Protein AF-A0A955D9C0-F1 (afdb_monomer)

Foldseek 3Di:
DDDDDDDDDDDDDDDDDDDDDDDDDDDDDDPPDDDDPDDPDPDDPDDPDQPPCPWLLSVLVVQLVVQVPPAKDKDKDWDWDADVVVRKIKIWIWMKIKGWADDPPPAGTQIWMKTWTFWMDIHNDTDPTWTWIWTDRSFKTWIATVVVRDIDIDGQAPPPDRDDLCDPPRHPDVDNGNDHPVNQVVFWDKGKDQPPPPDDPVCSVVDPRDDPDTDIDTHTDPPD

Nearest PDB structures (foldseek):
  3t20-assembly1_A  TM=3.415E-01  e=5.654E+00  Pseudomonas aeruginosa

pLDDT: mean 76.53, std 19.49, range [29.31, 97.06]

Secondary structure (DSSP, 8-state):
--------------------------PPPPP-PPPPPP----PPPPPS------SHHHHHHHHHHHHTT--EEEEEEEEEEEETTTTEEEEEEEEEEEEEEPPSTTSPPEEEEEEEEEEEEETTEEPSP--EEEEE-SSEEEEEETTTTEEEEEESS-TT----TTSTTTSS-----S--HHHHHHHEEEEEE-TTTTS-HHHHTTS--STT--EEEEEEPTT-

Radius of gyration: 27.45 Å; Cα contacts (8 Å, |Δi|>4): 294; chains: 1; bounding box: 51×77×83 Å

Sequence (224 aa):
MPGLATPCLALLALAGATAAGLSSANQPEPPAGDAPPGLTIQVLPEPSDMTAIETADDLLIALETADADLESLTTDVRWAQFFALAGDMQVRTGTIAYRATPSAEGQPPRRAFAITFTEKWVGDRIAPPERIDYIFDGEWFLERIWSDRQAFKRQVVPPGRIADPLRIGEGPFPIPVGQRRDEILSRFEAELVDPIENIDDRLVSFVEAGDGTWCLSLTPHPHL

Structure (mmCIF, N/CA/C/O backbone):
data_AF-A0A955D9C0-F1
#
_entry.id   AF-A0A955D9C0-F1
#
loop_
_atom_site.group_PDB
_atom_site.id
_atom_site.type_symbol
_atom_site.label_atom_id
_atom_site.label_alt_id
_atom_site.label_comp_id
_atom_site.label_asym_id
_atom_site.label_entity_id
_atom_site.label_seq_id
_atom_site.pdbx_PDB_ins_code
_atom_site.Cartn_x
_atom_site.Cartn_y
_atom_site.Cartn_z
_atom_site.occupancy
_atom_site.B_iso_or_equiv
_atom_site.auth_seq_id
_atom_site.auth_comp_id
_atom_site.auth_asym_id
_atom_site.auth_atom_id
_atom_site.pdbx_PDB_model_num
ATOM 1 N N . MET A 1 1 ? 25.001 -1.993 -60.221 1.00 37.25 1 MET A N 1
ATOM 2 C CA . MET A 1 1 ? 25.123 -0.693 -60.915 1.00 37.25 1 MET A CA 1
ATOM 3 C C . MET A 1 1 ? 24.074 0.238 -60.310 1.00 37.25 1 MET A C 1
ATOM 5 O O . MET A 1 1 ? 22.913 -0.152 -60.309 1.00 37.25 1 MET A O 1
ATOM 9 N N . PRO A 1 2 ? 24.496 1.344 -59.673 1.00 47.59 2 PRO A N 1
ATOM 10 C CA . PRO A 1 2 ? 23.693 2.192 -58.785 1.00 47.59 2 PRO A CA 1
ATOM 11 C C . PRO A 1 2 ? 23.066 3.396 -59.513 1.00 47.59 2 PRO A C 1
ATOM 13 O O . PRO A 1 2 ? 23.448 3.707 -60.638 1.00 47.59 2 PRO A O 1
ATOM 16 N N . GLY A 1 3 ? 22.162 4.108 -58.836 1.00 39.31 3 GLY A N 1
ATOM 17 C CA . GLY A 1 3 ? 21.635 5.405 -59.269 1.00 39.31 3 GLY A CA 1
ATOM 18 C C . GLY A 1 3 ? 21.001 6.173 -58.107 1.00 39.31 3 GLY A C 1
ATOM 19 O O . GLY A 1 3 ? 19.804 6.061 -57.873 1.00 39.31 3 GLY A O 1
ATOM 20 N N . LEU A 1 4 ? 21.836 6.906 -57.364 1.00 47.91 4 LEU A N 1
ATOM 21 C CA . LEU A 1 4 ? 21.478 7.903 -56.345 1.00 47.91 4 LEU A CA 1
ATOM 22 C C . LEU A 1 4 ? 20.875 9.160 -56.993 1.00 47.91 4 LEU A C 1
ATOM 24 O O . LEU A 1 4 ? 21.338 9.573 -58.054 1.00 47.91 4 LEU A O 1
ATOM 28 N N . ALA A 1 5 ? 19.957 9.836 -56.295 1.00 43.41 5 ALA A N 1
ATOM 29 C CA . ALA A 1 5 ? 19.684 11.255 -56.522 1.00 43.41 5 ALA A CA 1
ATOM 30 C C . ALA A 1 5 ? 19.290 11.968 -55.215 1.00 43.41 5 ALA A C 1
ATOM 32 O O . ALA A 1 5 ? 18.183 11.828 -54.702 1.00 43.41 5 ALA A O 1
ATOM 33 N N . THR A 1 6 ? 20.251 12.733 -54.705 1.00 44.59 6 THR A N 1
ATOM 34 C CA . THR A 1 6 ? 20.149 13.796 -53.695 1.00 44.59 6 THR A CA 1
ATOM 35 C C . THR A 1 6 ? 19.671 15.097 -54.362 1.00 44.59 6 THR A C 1
ATOM 37 O O . THR A 1 6 ? 19.963 15.309 -55.540 1.00 44.59 6 THR A O 1
ATOM 40 N N . PRO A 1 7 ? 19.040 16.026 -53.624 1.00 46.09 7 PRO A N 1
ATOM 41 C CA . PRO A 1 7 ? 19.520 17.417 -53.661 1.00 46.09 7 PRO A CA 1
ATOM 42 C C . PRO A 1 7 ? 19.564 18.005 -52.235 1.00 46.09 7 PRO A C 1
ATOM 44 O O . PRO A 1 7 ? 18.646 17.826 -51.447 1.00 46.09 7 PRO A O 1
ATOM 47 N N . CYS A 1 8 ? 20.703 18.485 -51.741 1.00 30.42 8 CYS A N 1
ATOM 48 C CA . CYS A 1 8 ? 21.454 19.700 -52.076 1.00 30.42 8 CYS A CA 1
ATOM 49 C C . CYS A 1 8 ? 20.842 20.983 -51.475 1.00 30.42 8 CYS A C 1
ATOM 51 O O . CYS A 1 8 ? 19.864 21.544 -51.957 1.00 30.42 8 CYS A O 1
ATOM 53 N N . LEU A 1 9 ? 21.504 21.361 -50.383 1.00 30.59 9 LEU A N 1
ATOM 54 C CA . LEU A 1 9 ? 21.557 22.585 -49.591 1.00 30.59 9 LEU A CA 1
ATOM 55 C C . LEU A 1 9 ? 21.481 23.901 -50.395 1.00 30.59 9 LEU A C 1
ATOM 57 O O . LEU A 1 9 ? 22.094 24.017 -51.453 1.00 30.59 9 LEU A O 1
ATOM 61 N N . ALA A 1 10 ? 20.905 24.945 -49.794 1.00 31.12 10 ALA A N 1
ATOM 62 C CA . ALA A 1 10 ? 21.331 26.321 -50.050 1.00 31.12 10 ALA A CA 1
ATOM 63 C C . ALA A 1 10 ? 21.313 27.136 -48.748 1.00 31.12 10 ALA A C 1
ATOM 65 O O . ALA A 1 10 ? 20.269 27.381 -48.147 1.00 31.12 10 ALA A O 1
ATOM 66 N N . LEU A 1 11 ? 22.518 27.511 -48.324 1.00 33.84 11 LEU A N 1
ATOM 67 C CA . LEU A 1 11 ? 22.849 28.459 -47.268 1.00 33.84 11 LEU A CA 1
ATOM 68 C C . LEU A 1 11 ? 22.873 29.867 -47.889 1.00 33.84 11 LEU A C 1
ATOM 70 O O . LEU A 1 11 ? 23.416 30.017 -48.984 1.00 33.84 11 LEU A O 1
ATOM 74 N N . LEU A 1 12 ? 22.411 30.905 -47.189 1.00 33.25 12 LEU A N 1
ATOM 75 C CA . LEU A 1 12 ? 22.895 32.265 -47.451 1.00 33.25 12 LEU A CA 1
ATOM 76 C C . LEU A 1 12 ? 22.919 33.095 -46.163 1.00 33.25 12 LEU A C 1
ATOM 78 O O . LEU A 1 12 ? 21.907 33.276 -45.492 1.00 33.25 12 LEU A O 1
ATOM 82 N N . ALA A 1 13 ? 24.120 33.563 -45.838 1.00 33.75 13 ALA A N 1
ATOM 83 C CA . ALA A 1 13 ? 24.447 34.509 -44.781 1.00 33.75 13 ALA A CA 1
ATOM 84 C C . ALA A 1 13 ? 24.640 35.916 -45.376 1.00 33.75 13 ALA A C 1
ATOM 86 O O . ALA A 1 13 ? 24.970 36.015 -46.553 1.00 33.75 13 ALA A O 1
ATOM 87 N N . LEU A 1 14 ? 24.482 36.965 -44.558 1.00 32.28 14 LEU A N 1
ATOM 88 C CA . LEU A 1 14 ? 25.266 38.224 -44.485 1.00 32.28 14 LEU A CA 1
ATOM 89 C C . LEU A 1 14 ? 24.534 39.148 -43.475 1.00 32.28 14 LEU A C 1
ATOM 91 O O . LEU A 1 14 ? 23.352 39.412 -43.646 1.00 32.28 14 LEU A O 1
ATOM 95 N N . ALA A 1 15 ? 25.069 39.443 -42.284 1.00 34.84 15 ALA A N 1
ATOM 96 C CA . ALA A 1 15 ? 26.147 40.385 -41.927 1.00 34.84 15 ALA A CA 1
ATOM 97 C C . ALA A 1 15 ? 25.722 41.874 -41.917 1.00 34.84 15 ALA A C 1
ATOM 99 O O . ALA A 1 15 ? 25.317 42.411 -42.941 1.00 34.84 15 ALA A O 1
ATOM 100 N N . GLY A 1 16 ? 25.914 42.552 -40.773 1.00 29.31 16 GLY A N 1
ATOM 101 C CA . GLY A 1 16 ? 25.910 44.021 -40.679 1.00 29.31 16 GLY A CA 1
ATOM 102 C C . GLY A 1 16 ? 25.595 44.583 -39.286 1.00 29.31 16 GLY A C 1
ATOM 103 O O . GLY A 1 16 ? 24.442 44.625 -38.882 1.00 29.31 16 GLY A O 1
ATOM 104 N N . ALA A 1 17 ? 26.629 45.026 -38.565 1.00 37.31 17 ALA A N 1
ATOM 105 C CA . ALA A 1 17 ? 26.586 45.656 -37.242 1.00 37.31 17 ALA A CA 1
ATOM 106 C C . ALA A 1 17 ? 26.271 47.167 -37.287 1.00 37.31 17 ALA A C 1
ATOM 108 O O . ALA A 1 17 ? 26.647 47.828 -38.251 1.00 37.31 17 ALA A O 1
ATOM 109 N N . THR A 1 18 ? 25.690 47.734 -36.216 1.00 36.78 18 THR A N 1
ATOM 110 C CA . THR A 1 18 ? 26.197 48.911 -35.454 1.00 36.78 18 THR A CA 1
ATOM 111 C C . THR A 1 18 ? 25.220 49.354 -34.351 1.00 36.78 18 THR A C 1
ATOM 113 O O . THR A 1 18 ? 24.011 49.178 -34.446 1.00 36.78 18 THR A O 1
ATOM 116 N N . ALA A 1 19 ? 25.799 49.874 -33.267 1.00 41.25 19 ALA A N 1
ATOM 117 C CA . ALA A 1 19 ? 25.191 50.187 -31.977 1.00 41.25 19 ALA A CA 1
ATOM 118 C C . ALA A 1 19 ? 24.603 51.608 -31.882 1.00 41.25 19 ALA A C 1
ATOM 120 O O . ALA A 1 19 ? 25.153 52.529 -32.474 1.00 41.25 19 ALA A O 1
ATOM 121 N N . ALA A 1 20 ? 23.590 51.792 -31.030 1.00 34.59 20 ALA A N 1
ATOM 122 C CA . ALA A 1 20 ? 23.468 52.895 -30.063 1.00 34.59 20 ALA A CA 1
ATOM 123 C C . ALA A 1 20 ? 22.219 52.653 -29.201 1.00 34.59 20 ALA A C 1
ATOM 125 O O . ALA A 1 20 ? 21.158 52.312 -29.718 1.00 34.59 20 ALA A O 1
ATOM 126 N N . GLY A 1 21 ? 22.381 52.749 -27.882 1.00 38.75 21 GLY A N 1
ATOM 127 C CA . GLY A 1 21 ? 21.380 52.331 -26.907 1.00 38.75 21 GLY A CA 1
ATOM 128 C C . GLY A 1 21 ? 20.219 53.296 -26.713 1.00 38.75 21 GLY A C 1
ATOM 129 O O . GLY A 1 21 ? 20.179 54.365 -27.305 1.00 38.75 21 GLY A O 1
ATOM 130 N N . LEU A 1 22 ? 19.318 52.902 -25.812 1.00 38.41 22 LEU A N 1
ATOM 131 C CA . LEU A 1 22 ? 18.569 53.786 -24.927 1.00 38.41 22 LEU A CA 1
ATOM 132 C C . LEU A 1 22 ? 17.894 52.958 -23.821 1.00 38.41 22 LEU A C 1
ATOM 134 O O . LEU A 1 22 ? 17.204 51.980 -24.079 1.00 38.41 22 LEU A O 1
ATOM 138 N N . SER A 1 23 ? 18.080 53.459 -22.602 1.00 41.25 23 SER A N 1
ATOM 139 C CA . SER A 1 23 ? 17.150 53.427 -21.475 1.00 41.25 23 SER A CA 1
ATOM 140 C C . SER A 1 23 ? 16.828 52.091 -20.796 1.00 41.25 23 SER A C 1
ATOM 142 O O . SER A 1 23 ? 15.886 51.381 -21.136 1.00 41.25 23 SER A O 1
ATOM 144 N N . SER A 1 24 ? 17.557 51.854 -19.703 1.00 52.59 24 SER A N 1
ATOM 145 C CA . SER A 1 24 ? 17.068 51.092 -18.556 1.00 52.59 24 SER A CA 1
ATOM 146 C C . SER A 1 24 ? 15.921 51.875 -17.907 1.00 52.59 24 SER A C 1
ATOM 148 O O . SER A 1 24 ? 16.144 52.886 -17.240 1.00 52.59 24 SER A O 1
ATOM 150 N N . ALA A 1 25 ? 14.687 51.440 -18.154 1.00 45.84 25 ALA A N 1
ATOM 151 C CA . ALA A 1 25 ? 13.497 51.923 -17.468 1.00 45.84 25 ALA A CA 1
ATOM 152 C C . ALA A 1 25 ? 13.036 50.855 -16.468 1.00 45.84 25 ALA A C 1
ATOM 154 O O . ALA A 1 25 ? 12.338 49.911 -16.819 1.00 45.84 25 ALA A O 1
ATOM 155 N N . ASN A 1 26 ? 13.502 51.013 -15.230 1.00 53.66 26 ASN A N 1
ATOM 156 C CA . ASN A 1 26 ? 12.753 50.847 -13.983 1.00 53.66 26 ASN A CA 1
ATOM 157 C C . ASN A 1 26 ? 11.492 49.948 -14.062 1.00 53.66 26 ASN A C 1
ATOM 159 O O . ASN A 1 26 ? 10.380 50.453 -14.223 1.00 53.66 26 ASN A O 1
ATOM 163 N N . GLN A 1 27 ? 11.647 48.627 -13.910 1.00 49.81 27 GLN A N 1
ATOM 164 C CA . GLN A 1 27 ? 10.527 47.772 -13.503 1.00 49.81 27 GLN A CA 1
ATOM 165 C C . GLN A 1 27 ? 10.420 47.794 -11.971 1.00 49.81 27 GLN A C 1
ATOM 167 O O . GLN A 1 27 ? 11.419 47.520 -11.306 1.00 49.81 27 GLN A O 1
ATOM 172 N N . PRO A 1 28 ? 9.242 48.100 -11.397 1.00 51.62 28 PRO A N 1
ATOM 173 C CA . PRO A 1 28 ? 8.995 47.895 -9.979 1.00 51.62 28 PRO A CA 1
ATOM 174 C C . PRO A 1 28 ? 9.095 46.405 -9.650 1.00 51.62 28 PRO A C 1
ATOM 176 O O . PRO A 1 28 ? 8.457 45.571 -10.294 1.00 51.62 28 PRO A O 1
ATOM 179 N N . GLU A 1 29 ? 9.907 46.099 -8.647 1.00 55.34 29 GLU A N 1
ATOM 180 C CA . GLU A 1 29 ? 10.021 44.791 -8.017 1.00 55.34 29 GLU A CA 1
ATOM 181 C C . GLU A 1 29 ? 8.632 44.328 -7.529 1.00 55.34 29 GLU A C 1
ATOM 183 O O . GLU A 1 29 ? 7.921 45.110 -6.885 1.00 55.34 29 GLU A O 1
ATOM 188 N N . PRO A 1 30 ? 8.186 43.099 -7.855 1.00 62.94 30 PRO A N 1
ATOM 189 C CA . PRO A 1 30 ? 6.961 42.562 -7.283 1.00 62.94 30 PRO A CA 1
ATOM 190 C C . PRO A 1 30 ? 7.139 42.438 -5.761 1.00 62.94 30 PRO A C 1
ATOM 192 O O . PRO A 1 30 ? 8.199 41.998 -5.313 1.00 62.94 30 PRO A O 1
ATOM 195 N N . PRO A 1 31 ? 6.137 42.824 -4.949 1.00 51.41 31 PRO A N 1
ATOM 196 C CA . PRO A 1 31 ? 6.250 42.733 -3.502 1.00 51.41 31 PRO A CA 1
ATOM 197 C C . PRO A 1 31 ? 6.508 41.279 -3.104 1.00 51.41 31 PRO A C 1
ATOM 199 O O . PRO A 1 31 ? 5.803 40.375 -3.558 1.00 51.41 31 PRO A O 1
ATOM 202 N N . ALA A 1 32 ? 7.522 41.079 -2.262 1.00 51.97 32 ALA A N 1
ATOM 203 C CA . ALA A 1 32 ? 7.796 39.818 -1.594 1.00 51.97 32 ALA A CA 1
ATOM 204 C C . ALA A 1 32 ? 6.542 39.399 -0.813 1.00 51.97 32 ALA A C 1
ATOM 206 O O . ALA A 1 32 ? 6.263 39.911 0.269 1.00 51.97 32 ALA A O 1
ATOM 207 N N . GLY A 1 33 ? 5.739 38.527 -1.418 1.00 44.38 33 GLY A N 1
ATOM 208 C CA . GLY A 1 33 ? 4.653 37.849 -0.736 1.00 44.38 33 GLY A CA 1
ATOM 209 C C . GLY A 1 33 ? 5.262 36.859 0.240 1.00 44.38 33 GLY A C 1
ATOM 210 O O . GLY A 1 33 ? 6.078 36.029 -0.164 1.00 44.38 33 GLY A O 1
ATOM 211 N N . ASP A 1 34 ? 4.876 36.975 1.509 1.00 49.41 34 ASP A N 1
ATOM 212 C CA . ASP A 1 34 ? 5.207 36.011 2.549 1.00 49.41 34 ASP A CA 1
ATOM 213 C C . ASP A 1 34 ? 4.941 34.593 2.037 1.00 49.41 34 ASP A C 1
ATOM 215 O O . ASP A 1 34 ? 3.821 34.237 1.656 1.00 49.41 34 ASP A O 1
ATOM 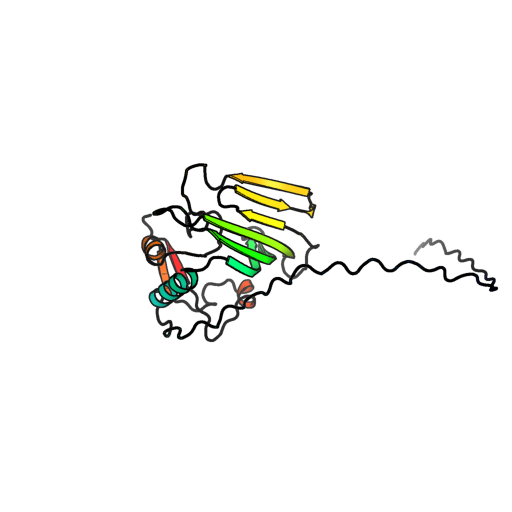219 N N . ALA A 1 35 ? 6.003 33.791 1.993 1.00 49.34 35 ALA A N 1
ATOM 220 C CA . ALA A 1 35 ? 5.893 32.373 1.720 1.00 49.34 35 ALA A CA 1
ATOM 221 C C . ALA A 1 35 ? 4.951 31.747 2.767 1.00 49.34 35 ALA A C 1
ATOM 223 O O . ALA A 1 35 ? 5.067 32.070 3.954 1.00 49.34 35 ALA A O 1
ATOM 224 N N . PRO A 1 36 ? 4.025 30.853 2.371 1.00 59.25 36 PRO A N 1
ATOM 225 C CA . PRO A 1 36 ? 3.249 30.100 3.342 1.00 59.25 36 PRO A CA 1
ATOM 226 C C . PRO A 1 36 ? 4.218 29.357 4.276 1.00 59.25 36 PRO A C 1
ATOM 228 O O . PRO A 1 36 ? 5.242 28.856 3.799 1.00 59.25 36 PRO A O 1
ATOM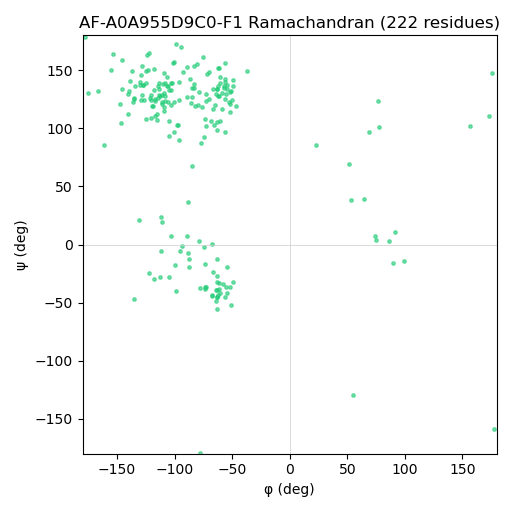 231 N N . PRO A 1 37 ? 3.938 29.302 5.592 1.00 50.56 37 PRO A N 1
ATOM 232 C CA . PRO A 1 37 ? 4.797 28.610 6.539 1.00 50.56 37 PRO A CA 1
ATOM 233 C C . PRO A 1 37 ? 5.022 27.183 6.044 1.00 50.56 37 PRO A C 1
ATOM 235 O O . PRO A 1 37 ? 4.069 26.449 5.771 1.00 50.56 37 PRO A O 1
ATOM 238 N N . GLY A 1 38 ? 6.299 26.840 5.862 1.00 38.66 38 GLY A N 1
ATOM 239 C CA . GLY A 1 38 ? 6.719 25.525 5.412 1.00 38.66 38 GLY A CA 1
ATOM 240 C C . GLY A 1 38 ? 6.077 24.454 6.282 1.00 38.66 38 GLY A C 1
ATOM 241 O O . GLY A 1 38 ? 6.090 24.545 7.509 1.00 38.66 38 GLY A O 1
ATOM 242 N N . LEU A 1 39 ? 5.489 23.453 5.633 1.00 39.91 39 LEU A N 1
ATOM 243 C CA . LEU A 1 39 ? 5.068 22.230 6.295 1.00 39.91 39 LEU A CA 1
ATOM 244 C C . LEU A 1 39 ? 6.330 21.562 6.840 1.00 39.91 39 LEU A C 1
ATOM 246 O O . LEU A 1 39 ? 7.082 20.930 6.101 1.00 39.91 39 LEU A O 1
ATOM 250 N N . THR A 1 40 ? 6.592 21.754 8.129 1.00 36.41 40 THR A N 1
ATOM 251 C CA . THR A 1 40 ? 7.591 20.979 8.855 1.00 36.41 40 THR A CA 1
ATOM 252 C C . THR A 1 40 ? 7.129 19.529 8.843 1.00 36.41 40 THR A C 1
ATOM 254 O O . THR A 1 40 ? 6.189 19.169 9.550 1.00 36.41 40 THR A O 1
ATOM 257 N N . ILE A 1 41 ? 7.771 18.699 8.022 1.00 43.59 41 ILE A N 1
ATOM 258 C CA . ILE A 1 41 ? 7.634 17.248 8.110 1.00 43.59 41 ILE A CA 1
ATOM 259 C C . ILE A 1 41 ? 8.315 16.841 9.417 1.00 43.59 41 ILE A C 1
ATOM 261 O O . ILE A 1 41 ? 9.538 16.914 9.534 1.00 43.59 41 ILE A O 1
ATOM 265 N N . GLN A 1 42 ? 7.522 16.482 10.427 1.00 40.88 42 GLN A N 1
ATOM 266 C CA . GLN A 1 42 ? 8.055 15.814 11.607 1.00 40.88 42 GLN A CA 1
ATOM 267 C C . GLN A 1 42 ? 8.396 14.382 11.201 1.00 40.88 42 GLN A C 1
ATOM 269 O O . GLN A 1 42 ? 7.509 13.577 10.933 1.00 40.88 42 GLN A O 1
ATOM 274 N N . VAL A 1 43 ? 9.691 14.093 11.105 1.00 48.91 43 VAL A N 1
ATOM 275 C CA . VAL A 1 43 ? 10.195 12.720 11.065 1.00 48.91 43 VAL A CA 1
ATOM 276 C C . VAL A 1 43 ? 9.858 12.097 12.419 1.00 48.91 43 VAL A C 1
ATOM 278 O O . VAL A 1 43 ? 10.253 12.637 13.454 1.00 48.91 43 VAL A O 1
ATOM 281 N N . LEU A 1 44 ? 9.070 11.020 12.408 1.00 56.53 44 LEU A N 1
ATOM 282 C CA . LEU A 1 44 ? 8.734 10.253 13.605 1.00 56.53 44 LEU A CA 1
ATOM 283 C C . LEU A 1 44 ? 10.045 9.777 14.268 1.00 56.53 44 LEU A C 1
ATOM 285 O O . LEU A 1 44 ? 10.936 9.324 13.546 1.00 56.53 44 LEU A O 1
ATOM 289 N N . PRO A 1 45 ? 10.209 9.902 15.599 1.00 46.50 45 PRO A N 1
ATOM 290 C CA . PRO A 1 45 ? 11.368 9.342 16.287 1.00 46.50 45 PRO A CA 1
ATOM 291 C C . PRO A 1 45 ? 11.477 7.836 16.015 1.00 46.50 45 PRO A C 1
ATOM 293 O O . PRO A 1 45 ? 10.461 7.144 15.940 1.00 46.50 45 PRO A O 1
ATOM 296 N N . GLU A 1 46 ? 12.712 7.352 15.857 1.00 47.97 46 GLU A N 1
ATOM 297 C CA . GLU A 1 46 ? 13.012 5.931 15.658 1.00 47.97 46 GLU A CA 1
ATOM 298 C C . GLU A 1 46 ? 12.320 5.089 16.749 1.00 47.97 46 GLU A C 1
ATOM 300 O O . GLU A 1 46 ? 12.399 5.452 17.933 1.00 47.97 46 GLU A O 1
ATOM 305 N N . PRO A 1 47 ? 11.614 4.000 16.381 1.00 52.22 47 PRO A N 1
ATOM 306 C CA . PRO A 1 47 ? 10.893 3.181 17.343 1.00 52.22 47 PRO A CA 1
ATOM 307 C C . PRO A 1 47 ? 11.874 2.635 18.381 1.00 52.22 47 PRO A C 1
ATOM 309 O O . PRO A 1 47 ? 12.816 1.907 18.074 1.00 52.22 47 PRO A O 1
ATOM 312 N N . SER A 1 48 ? 11.657 3.051 19.625 1.00 44.25 48 SER A N 1
ATOM 313 C CA . SER A 1 48 ? 12.410 2.600 20.788 1.00 44.25 48 SER A CA 1
ATOM 314 C C . SER A 1 48 ? 12.003 1.164 21.128 1.00 44.25 48 SER A C 1
ATOM 316 O O . SER A 1 48 ? 10.815 0.876 21.234 1.00 44.25 48 SER A O 1
ATOM 318 N N . ASP A 1 49 ? 13.002 0.295 21.291 1.00 46.97 49 ASP A N 1
ATOM 319 C CA . ASP A 1 49 ? 12.913 -1.103 21.730 1.00 46.97 49 ASP A CA 1
ATOM 320 C C . ASP A 1 49 ? 11.914 -1.981 20.961 1.00 46.97 49 ASP A C 1
ATOM 322 O O . ASP A 1 49 ? 10.933 -2.494 21.502 1.00 46.97 49 ASP A O 1
ATOM 326 N N . MET A 1 50 ? 12.237 -2.256 19.694 1.00 51.44 50 MET A N 1
ATOM 327 C CA . MET A 1 50 ? 11.751 -3.473 19.054 1.00 51.44 50 MET A CA 1
ATOM 328 C C . MET A 1 50 ? 12.282 -4.676 19.836 1.00 51.44 50 MET A C 1
ATOM 330 O O . MET A 1 50 ? 13.467 -5.006 19.788 1.00 51.44 50 MET A O 1
ATOM 334 N N . THR A 1 51 ? 11.392 -5.325 20.583 1.00 56.88 51 THR A N 1
ATOM 335 C CA . THR A 1 51 ? 11.619 -6.679 21.093 1.00 56.88 51 THR A CA 1
ATOM 336 C C . THR A 1 51 ? 12.073 -7.537 19.909 1.00 56.88 51 THR A C 1
ATOM 338 O O . THR A 1 51 ? 11.542 -7.362 18.812 1.00 56.88 51 THR A O 1
ATOM 341 N N . ALA A 1 52 ? 13.092 -8.386 20.080 1.00 78.44 52 ALA A N 1
ATOM 342 C CA . ALA A 1 52 ? 13.603 -9.206 18.982 1.00 78.44 52 ALA A CA 1
ATOM 343 C C . ALA A 1 52 ? 12.433 -9.959 18.326 1.00 78.44 52 ALA A C 1
ATOM 345 O O . ALA A 1 52 ? 11.769 -10.755 18.983 1.00 78.44 52 ALA A O 1
ATOM 346 N N . ILE A 1 53 ? 12.130 -9.642 17.065 1.00 88.38 53 ILE A N 1
ATOM 347 C CA . ILE A 1 53 ? 11.068 -10.313 16.315 1.00 88.38 53 ILE A CA 1
ATOM 348 C C . ILE A 1 53 ? 11.592 -11.705 15.971 1.00 88.38 53 ILE A C 1
ATOM 350 O O . ILE A 1 53 ? 12.426 -11.851 15.075 1.00 88.38 53 ILE A O 1
ATOM 354 N N . GLU A 1 54 ? 11.133 -12.708 16.713 1.00 90.06 54 GLU A N 1
ATOM 355 C CA . GLU A 1 54 ? 11.547 -14.105 16.548 1.00 90.06 54 GLU A CA 1
ATOM 356 C C . GLU A 1 54 ? 10.465 -14.942 15.858 1.00 90.06 54 GLU A C 1
ATOM 358 O O . GLU A 1 54 ? 10.774 -15.918 15.173 1.00 90.06 54 GLU A O 1
ATOM 363 N N . THR A 1 55 ? 9.196 -14.561 16.010 1.00 93.38 55 THR A N 1
ATOM 364 C CA . THR A 1 55 ? 8.054 -15.295 15.463 1.00 93.38 55 THR A CA 1
ATOM 365 C C . THR A 1 55 ? 7.169 -14.426 14.569 1.00 93.38 55 THR A C 1
ATOM 367 O O . THR A 1 55 ? 7.199 -13.195 14.614 1.00 93.38 55 THR A O 1
ATOM 370 N N . ALA A 1 56 ? 6.325 -15.081 13.763 1.00 93.75 56 ALA A N 1
ATOM 371 C CA . ALA A 1 56 ? 5.276 -14.411 12.990 1.00 93.75 56 ALA A CA 1
ATOM 372 C C . ALA A 1 56 ? 4.318 -13.616 13.891 1.00 93.75 56 ALA A C 1
ATOM 374 O O . ALA A 1 56 ? 3.835 -12.552 13.505 1.00 93.75 56 ALA A O 1
ATOM 375 N N . ASP A 1 57 ? 4.065 -14.124 15.100 1.00 94.31 57 ASP A N 1
ATOM 376 C CA . ASP A 1 57 ? 3.194 -13.476 16.072 1.00 94.31 57 ASP A CA 1
ATOM 377 C C . ASP A 1 57 ? 3.801 -12.170 16.589 1.00 94.31 57 ASP A C 1
ATOM 379 O O . ASP A 1 57 ? 3.113 -11.152 16.618 1.00 94.31 57 ASP A O 1
ATOM 383 N N . ASP A 1 58 ? 5.101 -12.176 16.904 1.00 93.56 58 ASP A N 1
ATOM 384 C CA . ASP A 1 58 ? 5.830 -10.979 17.337 1.00 93.56 58 ASP A CA 1
ATOM 385 C C . ASP A 1 58 ? 5.808 -9.896 16.255 1.00 93.56 58 ASP A C 1
ATOM 387 O O . ASP A 1 58 ? 5.565 -8.726 16.553 1.00 93.56 58 ASP A O 1
ATOM 391 N N . LEU A 1 59 ? 5.995 -10.284 14.986 1.00 93.06 59 LEU A N 1
ATOM 392 C CA . LEU A 1 59 ? 5.917 -9.355 13.857 1.00 93.06 59 LEU A CA 1
ATOM 393 C C . LEU A 1 59 ? 4.513 -8.758 13.721 1.00 93.06 59 LEU A C 1
ATOM 395 O O . LEU A 1 59 ? 4.375 -7.551 13.542 1.00 93.06 59 LEU A O 1
ATOM 399 N N . LEU A 1 60 ? 3.464 -9.577 13.825 1.00 93.44 60 LEU A N 1
ATOM 400 C CA . LEU A 1 60 ? 2.083 -9.098 13.759 1.00 93.44 60 LEU A CA 1
ATOM 401 C C . LEU A 1 60 ? 1.742 -8.147 14.915 1.00 93.44 60 LEU A C 1
ATOM 403 O O . LEU A 1 60 ? 1.066 -7.144 14.688 1.00 93.44 60 LEU A O 1
ATOM 407 N N . ILE A 1 61 ? 2.232 -8.422 16.129 1.00 93.56 61 ILE A N 1
ATOM 408 C CA . ILE A 1 61 ? 2.097 -7.517 17.282 1.00 93.56 61 ILE A CA 1
ATOM 409 C C . ILE A 1 61 ? 2.832 -6.202 17.013 1.00 93.56 61 ILE A C 1
ATOM 411 O O . ILE A 1 61 ? 2.280 -5.129 17.268 1.00 93.56 61 ILE A O 1
ATOM 415 N N . ALA A 1 62 ? 4.056 -6.267 16.485 1.00 91.56 62 ALA A N 1
ATOM 416 C CA . ALA A 1 62 ? 4.852 -5.088 16.167 1.00 91.56 62 ALA A CA 1
ATOM 417 C C . ALA A 1 62 ? 4.171 -4.213 15.101 1.00 91.56 62 ALA A C 1
ATOM 419 O O . ALA A 1 62 ? 4.094 -2.999 15.278 1.00 91.56 62 ALA A O 1
ATOM 420 N N . LEU A 1 63 ? 3.618 -4.822 14.046 1.00 90.88 63 LEU A N 1
ATOM 421 C CA . LEU A 1 63 ? 2.870 -4.126 12.994 1.00 90.88 63 LEU A CA 1
ATOM 422 C C . LEU A 1 63 ? 1.585 -3.480 13.530 1.00 90.88 63 LEU A C 1
ATOM 424 O O . LEU A 1 63 ? 1.359 -2.296 13.295 1.00 90.88 63 LEU A O 1
ATOM 428 N N . GLU A 1 64 ? 0.766 -4.211 14.296 1.00 90.88 64 GLU A N 1
ATOM 429 C CA . GLU A 1 64 ? -0.456 -3.645 14.892 1.00 90.88 64 GLU A CA 1
ATOM 430 C C . GLU A 1 64 ? -0.134 -2.494 15.859 1.00 90.88 64 GLU A C 1
ATOM 432 O O . GLU A 1 64 ? -0.838 -1.486 15.875 1.00 90.88 64 GLU A O 1
ATOM 437 N N . THR A 1 65 ? 0.955 -2.613 16.624 1.00 90.75 65 THR A N 1
ATOM 438 C CA . THR A 1 65 ? 1.419 -1.563 17.545 1.00 90.75 65 THR A CA 1
ATOM 439 C C . THR A 1 65 ? 1.912 -0.330 16.792 1.00 90.75 65 THR A C 1
ATOM 441 O O . THR A 1 65 ? 1.558 0.788 17.159 1.00 90.75 65 THR A O 1
ATOM 444 N N . ALA A 1 66 ? 2.700 -0.518 15.729 1.00 87.62 66 ALA A N 1
ATOM 445 C CA . ALA A 1 66 ? 3.208 0.575 14.901 1.00 87.62 66 ALA A CA 1
ATOM 446 C C . ALA A 1 66 ? 2.078 1.346 14.193 1.00 87.62 66 ALA A C 1
ATOM 448 O O . ALA A 1 66 ? 2.177 2.560 14.010 1.00 87.62 66 ALA A O 1
ATOM 449 N N . ASP A 1 67 ? 0.990 0.656 13.847 1.00 86.38 67 ASP A N 1
ATOM 450 C CA . ASP A 1 67 ? -0.156 1.237 13.150 1.00 86.38 67 ASP A CA 1
ATOM 451 C C . ASP A 1 67 ? -1.220 1.847 14.081 1.00 86.38 67 ASP A C 1
ATOM 453 O O . ASP A 1 67 ? -2.106 2.558 13.595 1.00 86.38 67 ASP A O 1
ATOM 457 N N . ALA A 1 68 ? -1.165 1.584 15.394 1.00 84.25 68 ALA A N 1
ATOM 458 C CA . ALA A 1 68 ? -2.235 1.912 16.345 1.00 84.25 68 ALA A CA 1
ATOM 459 C C . ALA A 1 68 ? -2.645 3.396 16.320 1.00 84.25 68 ALA A C 1
ATOM 461 O O . ALA A 1 68 ? -3.838 3.708 16.302 1.00 84.25 68 ALA A O 1
ATOM 462 N N . ASP A 1 69 ? -1.658 4.290 16.237 1.00 84.44 69 ASP A N 1
ATOM 463 C CA . ASP A 1 69 ? -1.844 5.745 16.230 1.00 84.44 69 ASP A CA 1
ATOM 464 C C . ASP A 1 69 ? -1.501 6.377 14.865 1.00 84.44 69 ASP A C 1
ATOM 466 O O . ASP A 1 69 ? -1.247 7.580 14.757 1.00 84.44 69 ASP A O 1
ATOM 470 N N . LEU A 1 70 ? -1.477 5.580 13.786 1.00 87.44 70 LEU A N 1
ATOM 471 C CA . LEU A 1 70 ? -1.108 6.068 12.458 1.00 87.44 70 LEU A CA 1
ATOM 472 C C . LEU A 1 70 ? -2.227 6.917 11.833 1.00 87.44 70 LEU A C 1
ATOM 474 O O . LEU A 1 70 ? -3.107 6.427 11.120 1.00 87.44 70 LEU A O 1
ATOM 478 N N . GLU A 1 71 ? -2.160 8.231 12.045 1.00 90.94 71 GLU A N 1
ATOM 479 C CA . GLU A 1 71 ? -3.105 9.189 11.458 1.00 90.94 71 GLU A CA 1
ATOM 480 C C . GLU A 1 71 ?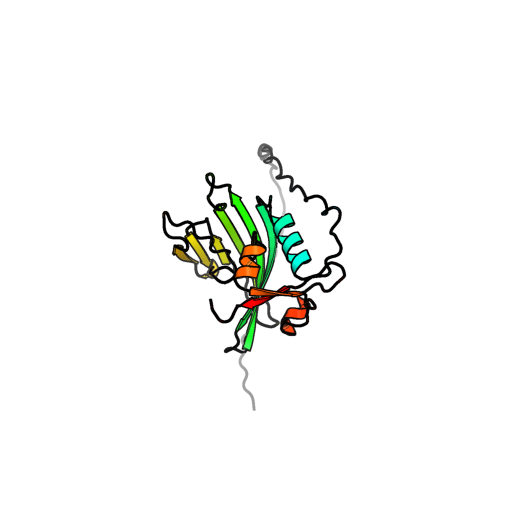 -2.812 9.496 9.987 1.00 90.94 71 GLU A C 1
ATOM 482 O O . GLU A 1 71 ? -3.731 9.677 9.184 1.00 90.94 71 GLU A O 1
ATOM 487 N N . SER A 1 72 ? -1.535 9.586 9.613 1.00 91.75 72 SER A N 1
ATOM 488 C CA . SER A 1 72 ? -1.128 9.874 8.240 1.00 91.75 72 SER A CA 1
ATOM 489 C C . SER A 1 72 ? 0.267 9.349 7.930 1.00 91.75 72 SER A C 1
ATOM 491 O O . SER A 1 72 ? 1.127 9.297 8.801 1.00 91.75 72 SER A O 1
ATOM 493 N N . LEU A 1 73 ? 0.485 8.994 6.666 1.00 91.38 73 LEU A N 1
ATOM 494 C CA . LEU A 1 73 ? 1.775 8.563 6.135 1.00 91.38 73 LEU A CA 1
ATOM 495 C C . LEU A 1 73 ? 1.960 9.198 4.760 1.00 91.38 73 LEU A C 1
ATOM 497 O O . LEU A 1 73 ? 1.010 9.302 3.984 1.00 91.38 73 LEU A O 1
ATOM 501 N N . THR A 1 74 ? 3.172 9.630 4.437 1.00 94.69 74 THR A N 1
ATOM 502 C CA . THR A 1 74 ? 3.562 9.945 3.061 1.00 94.69 74 THR A CA 1
ATOM 503 C C . THR A 1 74 ? 4.924 9.338 2.806 1.00 94.69 74 THR A C 1
ATOM 505 O O . THR A 1 74 ? 5.845 9.563 3.584 1.00 94.69 74 THR A O 1
ATOM 508 N N . THR A 1 75 ? 5.036 8.548 1.746 1.00 94.69 75 THR A N 1
ATOM 509 C CA . THR A 1 75 ? 6.287 7.882 1.388 1.00 94.69 75 THR A CA 1
ATOM 510 C C . THR A 1 75 ? 6.345 7.614 -0.108 1.00 94.69 75 THR A C 1
ATOM 512 O O . THR A 1 75 ? 5.326 7.665 -0.807 1.00 94.69 75 THR A O 1
ATOM 515 N N . ASP A 1 76 ? 7.539 7.331 -0.604 1.00 94.00 76 ASP A N 1
ATOM 516 C CA . ASP A 1 76 ? 7.722 6.852 -1.963 1.00 94.00 76 ASP A CA 1
ATOM 517 C C . ASP A 1 76 ? 7.225 5.409 -2.082 1.00 94.00 76 ASP A C 1
ATOM 519 O O . ASP A 1 76 ? 7.289 4.611 -1.148 1.00 94.00 76 ASP A O 1
ATOM 523 N N . VAL A 1 77 ? 6.697 5.069 -3.254 1.00 90.75 77 VAL A N 1
ATOM 524 C CA . VAL A 1 77 ? 6.190 3.735 -3.554 1.00 90.75 77 VAL A CA 1
ATOM 525 C C . VAL A 1 77 ? 6.773 3.236 -4.862 1.00 90.75 77 VAL A C 1
ATOM 527 O O . VAL A 1 77 ? 6.832 3.947 -5.869 1.00 90.75 77 VAL A O 1
ATOM 530 N N . ARG A 1 78 ? 7.162 1.964 -4.853 1.00 89.50 78 ARG A N 1
ATOM 531 C CA . ARG A 1 78 ? 7.501 1.203 -6.046 1.00 89.50 78 ARG A CA 1
ATOM 532 C C . ARG A 1 78 ? 6.542 0.026 -6.149 1.00 89.50 78 ARG A C 1
ATOM 534 O O . ARG A 1 78 ? 6.490 -0.815 -5.263 1.00 89.50 78 ARG A O 1
ATOM 541 N N . TRP A 1 79 ? 5.779 -0.021 -7.233 1.00 88.19 79 TRP A N 1
ATOM 542 C CA . TRP A 1 79 ? 4.797 -1.064 -7.490 1.00 88.19 79 TRP A CA 1
ATOM 543 C C . TRP A 1 79 ? 5.203 -1.875 -8.712 1.00 88.19 79 TRP A C 1
ATOM 545 O O . TRP A 1 79 ? 5.190 -1.365 -9.832 1.00 88.19 79 TRP A O 1
ATOM 555 N N . ALA A 1 80 ? 5.559 -3.137 -8.497 1.00 87.00 80 ALA A N 1
ATOM 556 C CA . ALA A 1 80 ? 5.873 -4.072 -9.562 1.00 87.00 80 ALA A CA 1
ATOM 557 C C . ALA A 1 80 ? 4.707 -5.042 -9.790 1.00 87.00 80 ALA A C 1
ATOM 559 O O . ALA A 1 80 ? 4.154 -5.605 -8.847 1.00 87.00 80 ALA A O 1
ATOM 560 N N . GLN A 1 81 ? 4.337 -5.234 -11.052 1.00 86.62 81 GLN A N 1
ATOM 561 C CA . GLN A 1 81 ? 3.287 -6.149 -11.474 1.00 86.62 81 GLN A CA 1
ATOM 562 C C . GLN A 1 81 ? 3.816 -7.057 -12.579 1.00 86.62 81 GLN A C 1
ATOM 564 O O . GLN A 1 81 ? 4.273 -6.584 -13.622 1.00 86.62 81 GLN A O 1
ATOM 569 N N . PHE A 1 82 ? 3.715 -8.365 -12.357 1.00 84.19 82 PHE A N 1
ATOM 570 C CA . PHE A 1 82 ? 4.038 -9.369 -13.358 1.00 84.19 82 PHE A CA 1
ATOM 571 C C . PHE A 1 82 ? 2.774 -9.834 -14.088 1.00 84.19 82 PHE A C 1
ATOM 573 O O . PHE A 1 82 ? 1.815 -10.299 -13.470 1.00 84.19 82 PHE A O 1
ATOM 580 N N . PHE A 1 83 ? 2.773 -9.729 -15.415 1.00 84.50 83 PHE A N 1
ATOM 581 C CA . PHE A 1 83 ? 1.676 -10.191 -16.257 1.00 84.50 83 PHE A CA 1
ATOM 582 C C . PHE A 1 83 ? 1.989 -11.595 -16.771 1.00 84.50 83 PHE A C 1
ATOM 584 O O . PHE A 1 83 ? 2.559 -11.765 -17.846 1.00 84.50 83 PHE A O 1
ATOM 591 N N . ALA A 1 84 ? 1.576 -12.616 -16.016 1.00 83.00 84 ALA A N 1
ATOM 592 C CA . ALA A 1 84 ? 1.925 -14.014 -16.289 1.00 83.00 84 ALA A CA 1
ATOM 593 C C . ALA A 1 84 ? 1.638 -14.475 -17.732 1.00 83.00 84 ALA A C 1
ATOM 595 O O . ALA A 1 84 ? 2.423 -15.225 -18.303 1.00 83.00 84 ALA A O 1
ATOM 596 N N . LEU A 1 85 ? 0.542 -14.006 -18.340 1.00 86.69 85 LEU A N 1
ATOM 597 C CA . LEU A 1 85 ? 0.173 -14.372 -19.714 1.00 86.69 85 LEU A CA 1
ATOM 598 C C . LEU A 1 85 ? 1.057 -13.712 -20.780 1.00 86.69 85 LEU A C 1
ATOM 600 O O . LEU A 1 85 ? 1.345 -14.329 -21.801 1.00 86.69 85 LEU A O 1
ATOM 604 N N . ALA A 1 86 ? 1.445 -12.455 -20.566 1.00 83.94 86 ALA A N 1
ATOM 605 C CA . ALA A 1 86 ? 2.262 -11.696 -21.510 1.00 83.94 86 ALA A CA 1
ATOM 606 C C . ALA A 1 86 ? 3.768 -11.912 -21.280 1.00 83.94 86 ALA A C 1
ATOM 608 O O . ALA A 1 86 ? 4.572 -11.668 -22.177 1.00 83.94 86 ALA A O 1
ATOM 609 N N . GLY A 1 87 ? 4.145 -12.394 -20.094 1.00 83.62 87 GLY A N 1
ATOM 610 C CA . GLY A 1 87 ? 5.530 -12.627 -19.703 1.00 83.62 87 GLY A CA 1
ATOM 611 C C . GLY A 1 87 ? 6.311 -11.349 -19.393 1.00 83.62 87 GLY A C 1
ATOM 612 O O . GLY A 1 87 ? 7.515 -11.438 -19.159 1.00 83.62 87 GLY A O 1
ATOM 613 N N . ASP A 1 88 ? 5.667 -10.179 -19.360 1.00 86.25 88 ASP A N 1
ATOM 614 C CA . ASP A 1 88 ? 6.307 -8.903 -19.056 1.00 86.25 88 ASP A CA 1
ATOM 615 C C . ASP A 1 88 ? 6.059 -8.442 -17.612 1.00 86.25 88 ASP A C 1
ATOM 617 O O . ASP A 1 88 ? 5.115 -8.845 -16.925 1.00 86.25 88 ASP A O 1
ATOM 621 N N . MET A 1 89 ? 6.973 -7.599 -17.135 1.00 86.81 89 MET A N 1
ATOM 622 C CA . MET A 1 89 ? 6.894 -6.941 -15.838 1.00 86.81 89 MET A CA 1
ATOM 623 C C . MET A 1 89 ? 6.732 -5.445 -16.061 1.00 86.81 89 MET A C 1
ATOM 625 O O . MET A 1 89 ? 7.461 -4.847 -16.858 1.00 86.81 89 MET A O 1
ATOM 629 N N . GLN A 1 90 ? 5.797 -4.845 -15.332 1.00 89.81 90 GLN A N 1
ATOM 630 C CA . GLN A 1 90 ? 5.643 -3.401 -15.270 1.00 89.81 90 GLN A CA 1
ATOM 631 C C . GLN A 1 90 ? 5.987 -2.920 -13.872 1.00 89.81 90 GLN A C 1
ATOM 633 O O . GLN A 1 90 ? 5.415 -3.403 -12.898 1.00 89.81 90 GLN A O 1
ATOM 638 N N . VAL A 1 91 ? 6.884 -1.945 -13.779 1.00 89.44 91 VAL A N 1
ATOM 639 C CA . VAL A 1 91 ? 7.207 -1.280 -12.515 1.00 89.44 91 VAL A CA 1
ATOM 640 C C . VAL A 1 91 ? 6.757 0.162 -12.606 1.00 89.44 91 VAL A C 1
ATOM 642 O O . VAL A 1 91 ? 7.084 0.855 -13.565 1.00 89.44 91 VAL A O 1
ATOM 645 N N . ARG A 1 92 ? 6.002 0.623 -11.616 1.00 91.75 92 ARG A N 1
ATOM 646 C CA . ARG A 1 92 ? 5.621 2.024 -11.460 1.00 91.75 92 ARG A CA 1
ATOM 647 C C . ARG A 1 92 ? 6.263 2.588 -10.208 1.00 91.75 92 ARG A C 1
ATOM 649 O O . ARG A 1 92 ? 6.293 1.918 -9.179 1.00 91.75 92 ARG A O 1
ATOM 656 N N . THR A 1 93 ? 6.755 3.814 -10.292 1.00 92.62 93 THR A N 1
ATOM 657 C CA . THR A 1 93 ? 7.267 4.560 -9.137 1.00 92.62 93 THR A CA 1
ATOM 658 C C . THR A 1 93 ? 6.436 5.813 -8.925 1.00 92.62 93 THR A C 1
ATOM 660 O O . THR A 1 93 ? 5.830 6.348 -9.862 1.00 92.62 93 THR A O 1
ATOM 663 N N . GLY A 1 94 ? 6.356 6.252 -7.678 1.00 94.56 94 GLY A N 1
ATOM 664 C CA . GLY A 1 94 ? 5.546 7.394 -7.305 1.00 94.56 94 GLY A CA 1
ATOM 665 C C . GLY A 1 94 ? 5.566 7.655 -5.812 1.00 94.56 94 GLY A C 1
ATOM 666 O O . GLY A 1 94 ? 6.442 7.175 -5.102 1.00 94.56 94 GLY A O 1
ATOM 667 N N . THR A 1 95 ? 4.545 8.360 -5.342 1.00 96.38 95 THR A N 1
ATOM 668 C CA . THR A 1 95 ? 4.355 8.677 -3.924 1.00 96.38 95 THR A CA 1
ATOM 669 C C . THR A 1 95 ? 2.979 8.207 -3.478 1.00 96.38 95 THR A C 1
ATOM 671 O O . THR A 1 95 ? 1.993 8.380 -4.203 1.00 96.38 95 THR A O 1
ATOM 674 N N . ILE A 1 96 ? 2.904 7.633 -2.282 1.00 94.69 96 ILE A N 1
ATOM 675 C CA . ILE A 1 96 ? 1.662 7.331 -1.578 1.00 94.69 96 ILE A CA 1
ATOM 676 C C . ILE A 1 96 ? 1.470 8.324 -0.433 1.00 94.69 96 ILE A C 1
ATOM 678 O O . ILE A 1 96 ? 2.395 8.612 0.320 1.00 94.69 96 ILE A O 1
ATOM 682 N N . ALA A 1 97 ? 0.248 8.822 -0.291 1.00 94.94 97 ALA A N 1
ATOM 683 C CA . ALA A 1 97 ? -0.239 9.512 0.889 1.00 94.94 97 ALA A CA 1
ATOM 684 C C . ALA A 1 97 ? -1.406 8.713 1.472 1.00 94.94 97 ALA A C 1
ATOM 686 O O . ALA A 1 97 ? -2.316 8.320 0.745 1.00 94.94 97 ALA A O 1
ATOM 687 N N . TYR A 1 98 ? -1.396 8.498 2.778 1.00 92.50 98 TYR A N 1
ATOM 688 C CA . TYR A 1 98 ? -2.433 7.802 3.529 1.00 92.50 98 TYR A CA 1
ATOM 689 C C . TYR A 1 98 ? -2.943 8.696 4.657 1.00 92.50 98 TYR A C 1
ATOM 691 O O . TYR A 1 98 ? -2.204 9.525 5.196 1.00 92.50 98 TYR A O 1
ATOM 699 N N . ARG A 1 99 ? -4.217 8.523 5.009 1.00 92.19 99 ARG A N 1
ATOM 700 C CA . ARG A 1 99 ? -4.846 9.164 6.157 1.00 92.19 99 ARG A CA 1
ATOM 701 C C . ARG A 1 99 ? -5.883 8.246 6.792 1.00 92.19 99 ARG A C 1
ATOM 703 O O . ARG A 1 99 ? -6.764 7.745 6.094 1.00 92.19 99 ARG A O 1
ATOM 710 N N . ALA A 1 100 ? -5.846 8.132 8.112 1.00 89.38 100 ALA A N 1
ATOM 711 C CA . ALA A 1 100 ? -6.951 7.649 8.923 1.00 89.38 100 ALA A CA 1
ATOM 712 C C . ALA A 1 100 ? -7.646 8.829 9.606 1.00 89.38 100 ALA A C 1
ATOM 714 O O . ALA A 1 100 ? -7.015 9.773 10.072 1.00 89.38 100 ALA A O 1
ATOM 715 N N . THR A 1 101 ? -8.972 8.803 9.646 1.00 87.12 101 THR A N 1
ATOM 716 C CA . THR A 1 101 ? -9.774 9.732 10.443 1.00 87.12 101 THR A CA 1
ATOM 717 C C . THR A 1 101 ? -10.601 8.920 11.434 1.00 87.12 101 THR A C 1
ATOM 719 O O . THR A 1 101 ? -11.278 7.980 11.003 1.00 87.12 101 THR A O 1
ATOM 722 N N . PRO A 1 102 ? -10.569 9.254 12.737 1.00 82.69 102 PRO A N 1
ATOM 723 C CA . PRO A 1 102 ? -11.407 8.595 13.727 1.00 82.69 102 PRO A CA 1
ATOM 724 C C . PRO A 1 102 ? -12.885 8.645 13.327 1.00 82.69 102 PRO A C 1
ATOM 726 O O . PRO A 1 102 ? -13.387 9.674 12.866 1.00 82.69 102 PRO A O 1
ATOM 729 N N . SER A 1 103 ? -13.574 7.524 13.505 1.00 78.25 103 SER A N 1
ATOM 730 C CA . SER A 1 103 ? -15.021 7.414 13.308 1.00 78.25 103 SER A CA 1
ATOM 731 C C . SER A 1 103 ? -15.741 7.499 14.657 1.00 78.25 103 SER A C 1
ATOM 733 O O . SER A 1 103 ? -15.110 7.516 15.713 1.00 78.25 103 SER A O 1
ATOM 735 N N . ALA A 1 104 ? -17.075 7.565 14.632 1.00 77.44 104 ALA A N 1
ATOM 736 C CA . ALA A 1 104 ? -17.877 7.513 15.853 1.00 77.44 104 ALA A CA 1
ATOM 737 C C . ALA A 1 104 ? -17.587 6.239 16.673 1.00 77.44 104 ALA A C 1
ATO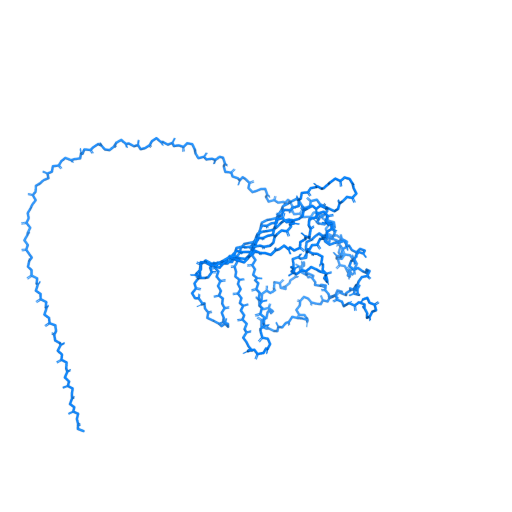M 739 O O . ALA A 1 104 ? -17.160 5.220 16.131 1.00 77.44 104 ALA A O 1
ATOM 740 N N . GLU A 1 105 ? -17.852 6.304 17.978 1.00 72.25 105 GLU A N 1
ATOM 741 C CA . GLU A 1 105 ? -17.577 5.230 18.937 1.00 72.25 105 GLU A CA 1
ATOM 742 C C . GLU A 1 105 ? -18.139 3.876 18.452 1.00 72.25 105 GLU A C 1
ATOM 744 O O . GLU A 1 105 ? -19.319 3.760 18.113 1.00 72.25 105 GLU A O 1
ATOM 749 N N . GLY A 1 106 ? -17.274 2.858 18.364 1.00 69.69 106 GLY A N 1
ATOM 750 C CA . GLY A 1 106 ? -17.624 1.518 17.871 1.00 69.69 106 GLY A CA 1
ATOM 751 C C . GLY A 1 106 ? -17.555 1.317 16.348 1.00 69.69 106 GLY A C 1
ATOM 752 O O . GLY A 1 106 ? -17.883 0.228 15.878 1.00 69.69 106 GLY A O 1
ATOM 753 N N . GLN A 1 107 ? -17.128 2.318 15.569 1.00 71.25 107 GLN A N 1
ATOM 754 C CA . GLN A 1 107 ? -16.886 2.184 14.126 1.00 71.25 107 GLN A CA 1
ATOM 755 C C . GLN A 1 107 ? -15.380 2.173 13.807 1.00 71.25 107 GLN A C 1
ATOM 757 O O . GLN A 1 107 ? -14.621 2.909 14.440 1.00 71.25 107 GLN A O 1
ATOM 762 N N . PRO A 1 108 ? -14.928 1.385 12.811 1.00 73.44 108 PRO A N 1
ATOM 763 C CA . PRO A 1 108 ? -13.546 1.431 12.352 1.00 73.44 108 PRO A CA 1
ATOM 764 C C . PRO A 1 108 ? -13.218 2.817 11.773 1.00 73.44 108 PRO A C 1
ATOM 766 O O . PRO A 1 108 ? -14.114 3.503 11.258 1.00 73.44 108 PRO A O 1
ATOM 769 N N . PRO A 1 109 ? -11.946 3.246 11.839 1.00 80.00 109 PRO A N 1
ATOM 770 C CA . PRO A 1 109 ? -11.528 4.536 11.309 1.00 80.00 109 PRO A CA 1
ATOM 771 C C . PRO A 1 109 ? -11.793 4.620 9.804 1.00 80.00 109 PRO A C 1
ATOM 773 O O . PRO A 1 109 ? -11.636 3.645 9.066 1.00 80.00 109 PRO A O 1
ATOM 776 N N . ARG A 1 110 ? -12.166 5.809 9.327 1.00 84.81 110 ARG A N 1
ATOM 777 C CA . ARG A 1 110 ? -12.290 6.062 7.892 1.00 84.81 110 ARG A CA 1
ATOM 778 C C . ARG A 1 110 ? -10.895 6.233 7.306 1.00 84.81 110 ARG A C 1
ATOM 780 O O . ARG A 1 110 ? -10.184 7.171 7.662 1.00 84.81 110 ARG A O 1
ATOM 787 N N . ARG A 1 111 ? -10.525 5.347 6.386 1.00 87.31 111 ARG A N 1
ATOM 788 C CA . ARG A 1 111 ? -9.219 5.350 5.720 1.00 87.31 111 ARG A CA 1
ATOM 789 C C . ARG A 1 111 ? -9.332 5.929 4.318 1.00 87.31 111 ARG A C 1
ATOM 791 O O . ARG A 1 111 ? -10.285 5.646 3.595 1.00 87.31 111 ARG A O 1
ATOM 798 N N . ALA A 1 112 ? -8.354 6.739 3.945 1.00 90.62 112 ALA A N 1
ATOM 799 C CA . ALA A 1 112 ? -8.224 7.334 2.627 1.00 90.62 112 ALA A CA 1
ATOM 800 C C . ALA A 1 112 ? -6.766 7.258 2.177 1.00 90.62 112 ALA A C 1
ATOM 802 O O . ALA A 1 112 ? -5.847 7.329 2.995 1.00 90.62 112 ALA A O 1
ATOM 803 N N . PHE A 1 113 ? -6.549 7.143 0.872 1.00 93.56 113 PHE A N 1
ATOM 804 C CA . PHE A 1 113 ? -5.211 7.202 0.304 1.00 93.56 113 PHE A CA 1
ATOM 805 C C . PHE A 1 113 ? -5.214 7.871 -1.066 1.00 93.56 113 PHE A C 1
ATOM 807 O O . PHE A 1 113 ? -6.226 7.917 -1.769 1.00 93.56 113 PHE A O 1
ATOM 814 N N . ALA A 1 114 ? -4.050 8.367 -1.458 1.00 95.50 114 ALA A N 1
ATOM 815 C CA . ALA A 1 114 ? -3.759 8.811 -2.804 1.00 95.50 114 ALA A CA 1
ATOM 816 C C . ALA A 1 114 ? -2.387 8.278 -3.211 1.00 95.50 114 ALA A C 1
ATOM 818 O O . ALA A 1 114 ? -1.404 8.528 -2.523 1.00 95.50 114 ALA A O 1
ATOM 819 N N . ILE A 1 115 ? -2.312 7.572 -4.332 1.00 95.19 115 ILE A N 1
ATOM 820 C CA . ILE A 1 115 ? -1.054 7.185 -4.963 1.00 95.19 115 ILE A CA 1
ATOM 821 C C . ILE A 1 115 ? -0.931 7.968 -6.261 1.00 95.19 115 ILE A C 1
ATOM 823 O O . ILE A 1 115 ? -1.856 7.970 -7.071 1.00 95.19 115 ILE A O 1
ATOM 827 N N . THR A 1 116 ? 0.199 8.637 -6.460 1.00 96.75 116 THR A N 1
ATOM 828 C CA . THR A 1 116 ? 0.538 9.295 -7.725 1.00 96.75 116 THR A CA 1
ATOM 829 C C . THR A 1 116 ? 1.754 8.606 -8.312 1.00 96.75 116 THR A C 1
ATOM 831 O O . THR A 1 116 ? 2.860 8.795 -7.813 1.00 96.75 116 THR A O 1
ATOM 834 N N . PHE A 1 117 ? 1.552 7.829 -9.373 1.00 95.81 117 PHE A N 1
ATOM 835 C CA . PHE A 1 117 ? 2.641 7.273 -10.168 1.00 95.81 117 PHE A CA 1
ATOM 836 C C . PHE A 1 117 ? 3.118 8.305 -11.183 1.00 95.81 117 PHE A C 1
ATOM 838 O O . PHE A 1 117 ? 2.300 8.990 -11.801 1.00 95.81 117 PHE A O 1
ATOM 845 N N . THR A 1 118 ? 4.430 8.412 -11.358 1.00 94.25 118 THR A N 1
ATOM 846 C CA . THR A 1 118 ? 5.064 9.377 -12.270 1.00 94.25 118 THR A CA 1
ATOM 847 C C . THR A 1 118 ? 5.945 8.713 -13.315 1.00 94.25 118 THR A C 1
ATOM 849 O O . THR A 1 118 ? 6.149 9.282 -14.388 1.00 94.25 118 THR A O 1
ATOM 852 N N . GLU A 1 119 ? 6.451 7.512 -13.030 1.00 91.00 119 GLU A N 1
ATOM 853 C CA . GLU A 1 119 ? 7.293 6.759 -13.953 1.00 91.00 119 GLU A CA 1
ATOM 854 C C . GLU A 1 119 ? 6.775 5.338 -14.134 1.00 91.00 119 GLU A C 1
ATOM 856 O O . GLU A 1 119 ? 6.143 4.754 -13.247 1.00 91.00 119 GLU A O 1
ATOM 861 N N . LYS A 1 120 ? 7.087 4.773 -15.300 1.00 90.81 120 LYS A N 1
ATOM 862 C CA . LYS A 1 120 ? 6.751 3.405 -15.665 1.00 90.81 120 LYS A CA 1
ATOM 863 C C . LYS A 1 120 ? 7.905 2.762 -16.411 1.00 90.81 120 LYS A C 1
ATOM 865 O O . LYS A 1 120 ? 8.429 3.312 -17.378 1.00 90.81 120 LYS A O 1
ATOM 870 N N . TRP A 1 121 ? 8.235 1.559 -15.990 1.00 87.06 121 TRP A N 1
ATOM 871 C CA . TRP A 1 121 ? 9.219 0.689 -16.600 1.00 87.06 121 TRP A CA 1
ATOM 872 C C . TRP A 1 121 ? 8.488 -0.532 -17.143 1.00 87.06 121 TRP A C 1
ATOM 874 O O . TRP A 1 121 ? 7.594 -1.060 -16.480 1.00 87.06 121 TRP A O 1
ATOM 884 N N . VAL A 1 122 ? 8.840 -0.960 -18.352 1.00 85.12 122 VAL A N 1
ATOM 885 C CA . VAL A 1 122 ? 8.321 -2.185 -18.972 1.00 85.12 122 VAL A CA 1
ATOM 886 C C . VAL A 1 122 ? 9.521 -3.037 -19.365 1.00 85.12 122 VAL A C 1
ATOM 888 O O . VAL A 1 122 ? 10.268 -2.678 -20.281 1.00 85.12 122 VAL A O 1
ATOM 891 N N . GLY A 1 123 ? 9.745 -4.129 -18.633 1.00 80.94 123 GLY A N 1
ATOM 892 C CA . GLY A 1 123 ? 11.047 -4.805 -18.630 1.00 80.94 123 GLY A CA 1
ATOM 893 C C . GLY A 1 123 ? 12.165 -3.821 -18.257 1.00 80.94 123 GLY A C 1
ATOM 894 O O . GLY A 1 123 ? 12.018 -3.053 -17.311 1.00 80.94 123 GLY A O 1
ATOM 895 N N . ASP A 1 124 ? 13.234 -3.779 -19.056 1.00 76.94 124 ASP A N 1
ATOM 896 C CA . ASP A 1 124 ? 14.406 -2.917 -18.808 1.00 76.94 124 ASP A CA 1
ATOM 897 C C . ASP A 1 124 ? 14.300 -1.514 -19.432 1.00 76.94 124 ASP A C 1
ATOM 899 O O . ASP A 1 124 ? 15.275 -0.760 -19.476 1.00 76.94 124 ASP A O 1
ATOM 903 N N . ARG A 1 125 ? 13.141 -1.156 -19.998 1.00 81.12 125 ARG A N 1
ATOM 904 C CA . ARG A 1 125 ? 12.958 0.118 -20.703 1.00 81.12 125 ARG A CA 1
ATOM 905 C C . ARG A 1 125 ? 12.073 1.060 -19.908 1.00 81.12 125 ARG A C 1
ATOM 907 O O . ARG A 1 125 ? 10.953 0.710 -19.539 1.00 81.12 125 ARG A O 1
ATOM 914 N N . ILE A 1 126 ? 12.549 2.293 -19.754 1.00 79.06 126 ILE A N 1
ATOM 915 C CA . ILE A 1 126 ? 11.726 3.414 -19.304 1.00 79.06 126 ILE A CA 1
ATOM 916 C C . ILE A 1 126 ? 10.697 3.698 -20.404 1.00 79.06 126 ILE A C 1
ATOM 918 O O . ILE A 1 126 ? 11.055 4.023 -21.541 1.00 79.06 126 ILE A O 1
ATOM 922 N N . ALA A 1 127 ? 9.419 3.530 -20.075 1.00 82.62 127 ALA A N 1
ATOM 923 C CA . ALA A 1 127 ? 8.320 3.945 -20.932 1.00 82.62 127 ALA A CA 1
ATOM 924 C C . ALA A 1 127 ? 8.166 5.477 -20.866 1.00 82.62 127 ALA A C 1
ATOM 926 O O . ALA A 1 127 ? 8.662 6.105 -19.928 1.00 82.62 127 ALA A O 1
ATOM 927 N N . PRO A 1 128 ? 7.485 6.113 -21.837 1.00 81.62 128 PRO A N 1
ATOM 928 C CA . PRO A 1 128 ? 7.155 7.528 -21.731 1.00 81.62 128 PRO A CA 1
ATOM 929 C C . PRO A 1 128 ? 6.513 7.844 -20.369 1.00 81.62 128 PRO A C 1
ATOM 931 O O . PRO A 1 1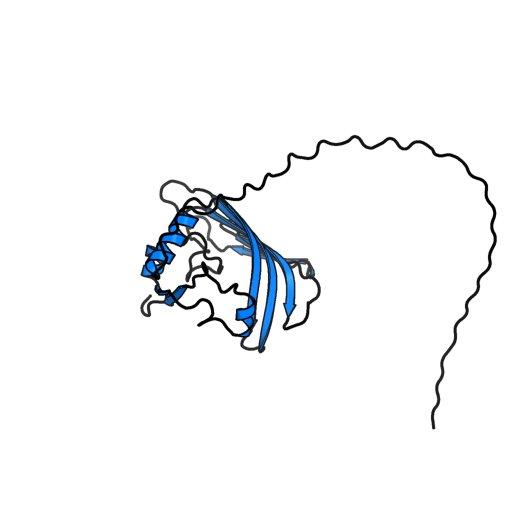28 ? 5.722 7.024 -19.893 1.00 81.62 128 PRO A O 1
ATOM 934 N N . PRO A 1 129 ? 6.827 9.001 -19.753 1.00 75.75 129 PRO A N 1
ATOM 935 C CA . PRO A 1 129 ? 6.271 9.372 -18.458 1.00 75.75 129 PRO A CA 1
ATOM 936 C C . PRO A 1 129 ? 4.746 9.266 -18.480 1.00 75.75 129 PRO A C 1
ATOM 938 O O . PRO A 1 129 ? 4.075 9.913 -19.288 1.00 75.75 129 PRO A O 1
ATOM 941 N N . GLU A 1 130 ? 4.206 8.432 -17.601 1.00 85.06 130 GLU A N 1
ATOM 942 C CA . GLU A 1 130 ? 2.779 8.171 -17.480 1.00 85.06 130 GLU A CA 1
ATOM 943 C C . GLU A 1 130 ? 2.374 8.564 -16.065 1.00 85.06 130 GLU A C 1
ATOM 945 O O . GLU A 1 130 ? 2.748 7.904 -15.097 1.00 85.06 130 GLU A O 1
ATOM 950 N N . ARG A 1 131 ? 1.627 9.668 -15.944 1.00 94.69 131 ARG A N 1
ATOM 951 C CA . ARG A 1 131 ? 1.042 10.043 -14.661 1.00 94.69 131 ARG A CA 1
ATOM 952 C C . ARG A 1 131 ? -0.284 9.319 -14.484 1.00 94.69 131 ARG A C 1
ATOM 954 O O . ARG A 1 131 ? -1.201 9.512 -15.291 1.00 94.69 131 ARG A O 1
ATOM 961 N N . ILE A 1 132 ? -0.391 8.549 -13.406 1.00 95.62 132 ILE A N 1
ATOM 962 C CA . ILE A 1 132 ? -1.629 7.892 -12.984 1.00 95.62 132 ILE A CA 1
ATOM 963 C C . ILE A 1 132 ? -1.875 8.227 -11.520 1.00 95.62 132 ILE A C 1
ATOM 965 O O . ILE A 1 132 ? -0.992 8.021 -10.690 1.00 95.62 132 ILE A O 1
ATOM 969 N N . ASP A 1 133 ? -3.077 8.705 -11.205 1.00 96.25 133 ASP A N 1
ATOM 970 C CA . ASP A 1 133 ? -3.481 8.914 -9.817 1.00 96.25 133 ASP A CA 1
ATOM 971 C C . ASP A 1 133 ? -4.530 7.877 -9.410 1.00 96.25 133 ASP A C 1
ATOM 973 O O . ASP A 1 133 ? -5.560 7.747 -10.076 1.00 96.25 133 ASP A O 1
ATOM 977 N N . TYR A 1 134 ? -4.289 7.187 -8.298 1.00 94.69 134 TYR A N 1
ATOM 978 C CA . TYR A 1 134 ? -5.242 6.315 -7.612 1.00 94.69 134 TYR A CA 1
ATOM 979 C C . TYR A 1 134 ? -5.663 6.983 -6.316 1.00 94.69 134 TYR A C 1
ATOM 981 O O . TYR A 1 134 ? -4.837 7.179 -5.432 1.00 94.69 134 TYR A O 1
ATOM 989 N N . ILE A 1 135 ? -6.932 7.354 -6.199 1.00 95.06 135 ILE A N 1
ATOM 990 C CA . ILE A 1 135 ? -7.442 8.109 -5.055 1.00 95.06 135 ILE A CA 1
ATOM 991 C C . ILE A 1 135 ? -8.627 7.362 -4.471 1.00 95.06 135 ILE A C 1
ATOM 993 O O . ILE A 1 135 ? -9.600 7.095 -5.172 1.00 95.06 135 ILE A O 1
ATOM 997 N N . PHE A 1 136 ? -8.555 7.063 -3.182 1.00 92.69 136 PHE A N 1
ATOM 998 C CA . PHE A 1 136 ? -9.651 6.505 -2.413 1.00 92.69 136 PHE A CA 1
ATOM 999 C C . PHE A 1 136 ? -9.979 7.427 -1.242 1.00 92.69 136 PHE A C 1
ATOM 1001 O O . PHE A 1 136 ? -9.100 7.759 -0.449 1.00 92.69 136 PHE A O 1
ATOM 1008 N N . ASP A 1 137 ? -11.239 7.840 -1.122 1.00 90.31 137 ASP A N 1
ATOM 1009 C CA . ASP A 1 137 ? -11.680 8.802 -0.101 1.00 90.31 137 ASP A CA 1
ATOM 1010 C C . ASP A 1 137 ? -12.425 8.161 1.085 1.00 90.31 137 ASP A C 1
ATOM 1012 O O . ASP A 1 137 ? -12.989 8.868 1.922 1.00 90.31 137 ASP A O 1
ATOM 1016 N N . GLY A 1 138 ? -12.466 6.832 1.169 1.00 86.56 138 GLY A N 1
ATOM 1017 C CA . GLY A 1 138 ? -13.286 6.094 2.137 1.00 86.56 138 GLY A CA 1
ATOM 1018 C C . GLY A 1 138 ? -14.596 5.556 1.557 1.00 86.56 138 GLY A C 1
ATOM 1019 O O . GLY A 1 138 ? -15.208 4.688 2.169 1.00 86.56 138 GLY A O 1
ATOM 1020 N N . GLU A 1 139 ? -15.014 6.014 0.376 1.00 88.62 139 GLU A N 1
ATOM 1021 C CA . GLU A 1 139 ? -16.230 5.535 -0.290 1.00 88.62 139 GLU A CA 1
ATOM 1022 C C . GLU A 1 139 ? -16.004 5.275 -1.784 1.00 88.62 139 GLU A C 1
ATOM 1024 O O . GLU A 1 139 ? -16.345 4.215 -2.322 1.00 88.62 139 GLU A O 1
ATOM 1029 N N . TRP A 1 140 ? -15.370 6.230 -2.453 1.00 91.75 140 TRP A N 1
ATOM 1030 C CA . TRP A 1 140 ? -15.132 6.236 -3.883 1.00 91.75 140 TRP A CA 1
ATOM 1031 C C . TRP A 1 140 ? -13.670 5.993 -4.193 1.00 91.75 140 TRP A C 1
ATOM 1033 O O . TRP A 1 140 ? -12.782 6.578 -3.580 1.00 91.75 140 TRP A O 1
ATOM 1043 N N . PHE A 1 141 ? -13.438 5.187 -5.221 1.00 93.69 141 PHE A N 1
ATOM 1044 C CA . PHE A 1 141 ? -12.146 5.073 -5.869 1.00 93.69 141 PHE A CA 1
ATOM 1045 C C . PHE A 1 141 ? -12.158 5.789 -7.212 1.00 93.69 141 PHE A C 1
ATOM 1047 O O . PHE A 1 141 ? -13.066 5.595 -8.027 1.00 93.69 141 PHE A O 1
ATOM 1054 N N . LEU A 1 142 ? -11.126 6.586 -7.439 1.00 95.69 142 LEU A N 1
ATOM 1055 C CA . LEU A 1 142 ? -10.853 7.304 -8.666 1.00 95.69 142 LEU A CA 1
ATOM 1056 C C . LEU A 1 142 ? -9.499 6.857 -9.213 1.00 95.69 142 LEU A C 1
ATOM 1058 O O . LEU A 1 142 ? -8.480 6.991 -8.544 1.00 95.69 142 LEU A O 1
ATOM 1062 N N . GLU A 1 143 ? -9.497 6.401 -10.455 1.00 95.69 143 GLU A N 1
ATOM 1063 C CA . GLU A 1 143 ? -8.300 6.212 -11.263 1.00 95.69 143 GLU A CA 1
ATOM 1064 C C . GLU A 1 143 ? -8.272 7.291 -12.343 1.00 95.69 143 GLU A C 1
ATOM 1066 O O . GLU A 1 143 ? -9.228 7.431 -13.105 1.00 95.69 143 GLU A O 1
ATOM 1071 N N . ARG A 1 144 ? -7.198 8.079 -12.403 1.00 97.06 144 ARG A N 1
ATOM 1072 C CA . ARG A 1 144 ? -7.017 9.139 -13.400 1.00 97.06 144 ARG A CA 1
ATOM 1073 C C . ARG A 1 144 ? -5.772 8.871 -14.227 1.00 97.06 144 ARG A C 1
ATOM 1075 O O . ARG A 1 144 ? -4.671 8.896 -13.688 1.00 97.06 144 ARG A O 1
ATOM 1082 N N . ILE A 1 145 ? -5.957 8.701 -15.532 1.00 95.31 145 ILE A N 1
ATOM 1083 C CA . ILE A 1 145 ? -4.893 8.482 -16.514 1.00 95.31 145 ILE A CA 1
ATOM 1084 C C . ILE A 1 145 ? -4.710 9.783 -17.295 1.00 95.31 145 ILE A C 1
ATOM 1086 O O . ILE A 1 145 ? -5.555 10.176 -18.106 1.00 95.31 145 ILE A O 1
ATOM 1090 N N . TRP A 1 146 ? -3.624 10.501 -17.011 1.00 95.31 146 TRP A N 1
ATOM 1091 C CA . TRP A 1 146 ? -3.436 11.862 -17.521 1.00 95.31 146 TRP A CA 1
ATOM 1092 C C . TRP A 1 146 ? -3.105 11.920 -19.010 1.00 95.31 146 TRP A C 1
ATOM 1094 O O . TRP A 1 146 ? -3.573 12.834 -19.691 1.00 95.31 146 TRP A O 1
ATOM 1104 N N . SER A 1 147 ? -2.332 10.954 -19.513 1.00 91.88 147 SER A N 1
ATOM 1105 C CA . SER A 1 147 ? -1.982 10.824 -20.935 1.00 91.88 147 SER A CA 1
ATOM 1106 C C . SER A 1 147 ? -3.232 10.747 -21.809 1.00 91.88 147 SER A C 1
ATOM 1108 O O . SER A 1 147 ? -3.354 11.480 -22.791 1.00 91.88 147 SER A O 1
ATOM 1110 N N . ASP A 1 148 ? -4.193 9.933 -21.382 1.00 93.69 148 ASP A N 1
ATOM 1111 C CA . ASP A 1 148 ? -5.420 9.658 -22.129 1.00 93.69 148 ASP A CA 1
ATOM 1112 C C . ASP A 1 148 ? -6.537 10.660 -21.814 1.00 93.69 148 ASP A C 1
ATOM 1114 O O . ASP A 1 148 ? -7.584 10.658 -22.464 1.00 93.69 148 ASP A O 1
ATOM 1118 N N . ARG A 1 149 ? -6.325 11.533 -20.818 1.00 94.75 149 ARG A N 1
ATOM 1119 C CA . ARG A 1 149 ? -7.343 12.432 -20.246 1.00 94.75 149 ARG A CA 1
ATOM 1120 C C . ARG A 1 149 ? -8.599 11.672 -19.810 1.00 94.75 149 ARG A C 1
ATOM 1122 O O . ARG A 1 149 ? -9.718 12.161 -19.971 1.00 94.75 149 ARG A O 1
ATOM 1129 N N . GLN A 1 150 ? -8.406 10.479 -19.253 1.00 96.62 150 GLN A N 1
ATOM 1130 C CA . GLN A 1 150 ? -9.479 9.609 -18.784 1.00 96.62 150 GLN A CA 1
ATOM 1131 C C . GLN A 1 150 ? -9.505 9.543 -17.261 1.00 96.62 150 GLN A C 1
ATOM 1133 O O . GLN A 1 150 ? -8.476 9.633 -16.589 1.00 96.62 150 GLN A O 1
ATOM 1138 N N . ALA A 1 151 ? -10.708 9.386 -16.717 1.00 96.81 151 ALA A N 1
ATOM 1139 C CA . ALA A 1 151 ? -10.918 9.167 -15.300 1.00 96.81 151 ALA A CA 1
ATOM 1140 C C . ALA A 1 151 ? -12.026 8.132 -15.090 1.00 96.81 151 ALA A C 1
ATOM 1142 O O . ALA A 1 151 ? -13.124 8.267 -15.632 1.00 96.81 151 ALA A O 1
ATOM 1143 N N . PHE A 1 152 ? -11.739 7.126 -14.273 1.00 96.25 152 PHE A N 1
ATOM 1144 C CA . PHE A 1 152 ? -12.662 6.072 -13.885 1.00 96.25 152 PHE A CA 1
ATOM 1145 C C . PHE A 1 152 ? -13.005 6.246 -12.415 1.00 96.25 152 PHE A C 1
ATOM 1147 O O . PHE A 1 152 ? -12.127 6.217 -11.557 1.00 96.25 152 PHE A O 1
ATOM 1154 N N . LYS A 1 153 ? -14.291 6.427 -12.116 1.00 95.75 153 LYS A N 1
ATOM 1155 C CA . LYS A 1 153 ? -14.786 6.572 -10.749 1.00 95.75 153 LYS A CA 1
ATOM 1156 C C . LYS A 1 153 ? -15.725 5.414 -10.430 1.00 95.75 153 LYS A C 1
ATOM 1158 O O . LYS A 1 153 ? -16.716 5.223 -11.129 1.00 95.75 153 LYS A O 1
ATOM 1163 N N . ARG A 1 154 ? -15.429 4.660 -9.372 1.00 92.69 154 ARG A N 1
ATOM 1164 C CA . ARG A 1 154 ? -16.249 3.538 -8.889 1.00 92.69 154 ARG A CA 1
ATOM 1165 C C . ARG A 1 154 ? -16.508 3.670 -7.398 1.00 92.69 154 ARG A C 1
ATOM 1167 O O . ARG A 1 154 ? -15.622 4.068 -6.646 1.00 92.69 154 ARG A O 1
ATOM 1174 N N . GLN A 1 155 ? -17.724 3.347 -6.981 1.00 91.56 155 GLN A N 1
ATOM 1175 C CA . GLN A 1 155 ? -18.057 3.258 -5.566 1.00 91.56 155 GLN A CA 1
ATOM 1176 C C . GLN A 1 155 ? -17.544 1.915 -5.053 1.00 91.56 155 GLN A C 1
ATOM 1178 O O . GLN A 1 155 ? -17.912 0.874 -5.596 1.00 91.56 155 GLN A O 1
ATOM 1183 N N . VAL A 1 156 ? -16.652 1.947 -4.066 1.00 87.81 156 VAL A N 1
ATOM 1184 C CA . VAL A 1 156 ? -16.051 0.739 -3.481 1.00 87.81 156 VAL A CA 1
ATOM 1185 C C . VAL A 1 156 ? -16.764 0.371 -2.189 1.00 87.81 156 VAL A C 1
ATOM 1187 O O . VAL A 1 156 ? -17.055 -0.800 -1.964 1.00 87.81 156 VAL A O 1
ATOM 1190 N N . VAL A 1 157 ? -17.108 1.370 -1.376 1.00 84.62 157 VAL A N 1
ATOM 1191 C CA . VAL A 1 157 ? -17.898 1.177 -0.158 1.00 84.62 157 VAL A CA 1
ATOM 1192 C C . VAL A 1 157 ? -19.290 1.765 -0.400 1.00 84.62 157 VAL A C 1
ATOM 1194 O O . VAL A 1 157 ? -19.399 2.954 -0.690 1.00 84.62 157 VAL A O 1
ATOM 1197 N N . PRO A 1 158 ? -20.369 0.964 -0.343 1.00 82.88 158 PRO A N 1
ATOM 1198 C CA . PRO A 1 158 ? -21.725 1.485 -0.476 1.00 82.88 158 PRO A CA 1
ATOM 1199 C C . PRO A 1 158 ? -22.063 2.493 0.635 1.00 82.88 158 PRO A C 1
ATOM 1201 O O . PRO A 1 158 ? -21.575 2.360 1.761 1.00 82.88 158 PRO A O 1
ATOM 1204 N N . PRO A 1 159 ? -22.964 3.454 0.379 1.00 77.38 159 PRO A N 1
ATOM 1205 C CA . PRO A 1 159 ? -23.297 4.474 1.359 1.00 77.38 159 PRO A CA 1
ATOM 1206 C C . PRO A 1 159 ? -24.001 3.831 2.560 1.00 77.38 159 PRO A C 1
ATOM 1208 O O . PRO A 1 159 ? -24.900 3.001 2.408 1.00 77.38 159 PRO A O 1
ATOM 1211 N N . GLY A 1 160 ? -23.574 4.198 3.769 1.00 74.06 160 GLY A N 1
ATOM 1212 C CA . GLY A 1 160 ? -24.104 3.638 5.017 1.00 74.06 160 GLY A CA 1
ATOM 1213 C C . GLY A 1 160 ? -23.628 2.216 5.339 1.00 74.06 160 GLY A C 1
ATOM 1214 O O . GLY A 1 160 ? -24.068 1.647 6.338 1.00 74.06 160 GLY A O 1
ATOM 1215 N N . ARG A 1 161 ? -22.730 1.630 4.533 1.00 73.31 161 ARG A N 1
ATOM 1216 C CA . ARG A 1 161 ? -21.994 0.418 4.903 1.00 73.31 161 ARG A CA 1
ATOM 1217 C C . ARG A 1 161 ? -20.636 0.798 5.472 1.00 73.31 161 ARG A C 1
ATOM 1219 O O . ARG A 1 161 ? -19.958 1.684 4.970 1.00 73.31 161 ARG A O 1
ATOM 1226 N N . ILE A 1 162 ? -20.250 0.084 6.518 1.00 67.31 162 ILE A N 1
ATOM 1227 C CA . ILE A 1 162 ? -18.929 0.165 7.120 1.00 67.31 162 ILE A CA 1
ATOM 1228 C C . ILE A 1 162 ? -18.167 -1.048 6.592 1.00 67.31 162 ILE A C 1
ATOM 1230 O O . ILE A 1 162 ? -18.369 -2.162 7.068 1.00 67.31 162 ILE A O 1
ATOM 1234 N N . ALA A 1 163 ? -17.373 -0.845 5.548 1.00 71.31 163 ALA A N 1
ATOM 1235 C CA . ALA A 1 163 ? -16.443 -1.839 5.032 1.00 71.31 163 ALA A CA 1
ATOM 1236 C C . ALA A 1 163 ? -15.071 -1.179 4.941 1.00 71.31 163 ALA A C 1
ATOM 1238 O O . ALA A 1 163 ? -14.986 -0.028 4.515 1.00 71.31 163 ALA A O 1
ATOM 1239 N N . ASP A 1 164 ? -14.023 -1.890 5.350 1.00 72.56 164 ASP A N 1
ATOM 1240 C CA . ASP A 1 164 ? -12.648 -1.430 5.184 1.00 72.56 164 ASP A CA 1
ATOM 1241 C C . ASP A 1 164 ? -12.051 -2.092 3.929 1.00 72.56 164 ASP A C 1
ATOM 1243 O O . ASP A 1 164 ? -11.721 -3.279 3.953 1.00 72.56 164 ASP A O 1
ATOM 1247 N N . PRO A 1 165 ? -11.940 -1.360 2.806 1.00 74.75 165 PRO A N 1
ATOM 1248 C CA . PRO A 1 165 ? -11.447 -1.901 1.545 1.00 74.75 165 PRO A CA 1
ATOM 1249 C C . PRO A 1 165 ? -9.922 -2.026 1.494 1.00 74.75 165 PRO A C 1
ATOM 1251 O O . PRO A 1 165 ? -9.396 -2.395 0.444 1.00 74.75 165 PRO A O 1
ATOM 1254 N N . LEU A 1 166 ? -9.218 -1.704 2.584 1.00 80.69 166 LEU A N 1
ATOM 1255 C CA . LEU A 1 166 ? -7.801 -2.017 2.762 1.00 80.69 166 LEU A CA 1
ATOM 1256 C C . LEU A 1 166 ? -7.590 -3.341 3.510 1.00 80.69 166 LEU A C 1
ATOM 1258 O O . LEU A 1 166 ? -6.450 -3.746 3.716 1.00 80.69 166 LEU A O 1
ATOM 1262 N N . ARG A 1 167 ? -8.657 -4.035 3.933 1.00 78.75 167 ARG A N 1
ATOM 1263 C CA . ARG A 1 167 ? -8.525 -5.350 4.575 1.00 78.75 167 ARG A CA 1
ATOM 1264 C C . ARG A 1 167 ? -7.943 -6.373 3.616 1.00 78.75 167 ARG A C 1
ATOM 1266 O O . ARG A 1 167 ? -8.463 -6.580 2.514 1.00 78.75 167 ARG A O 1
ATOM 1273 N N . ILE A 1 168 ? -6.909 -7.065 4.082 1.00 76.00 168 ILE A N 1
ATOM 1274 C CA . ILE A 1 168 ? -6.273 -8.149 3.336 1.00 76.00 168 ILE A CA 1
ATOM 1275 C C . ILE A 1 168 ? -7.300 -9.270 3.100 1.00 76.00 168 ILE A C 1
ATOM 1277 O O . ILE A 1 168 ? -7.964 -9.732 4.027 1.00 76.00 168 ILE A O 1
ATOM 1281 N N . GLY A 1 169 ? -7.445 -9.693 1.840 1.00 68.62 169 GLY A N 1
ATOM 1282 C CA . GLY A 1 169 ? -8.336 -10.785 1.419 1.00 68.62 169 GLY A CA 1
ATOM 1283 C C . GLY A 1 169 ? -9.771 -10.381 1.053 1.00 68.62 169 GLY A C 1
ATOM 1284 O O . GLY A 1 169 ? -10.451 -11.148 0.379 1.00 68.62 169 GLY A O 1
ATOM 1285 N N . GLU A 1 170 ? -10.229 -9.183 1.428 1.00 68.94 170 GLU A N 1
ATOM 1286 C CA . GLU A 1 170 ? -11.596 -8.701 1.142 1.00 68.94 170 GLU A CA 1
ATOM 1287 C C . GLU A 1 170 ? -11.605 -7.445 0.248 1.00 68.94 170 GLU A C 1
ATOM 1289 O O . GLU A 1 170 ? -12.549 -7.220 -0.514 1.00 68.94 170 GLU A O 1
ATOM 1294 N N . GLY A 1 171 ? -10.558 -6.618 0.337 1.00 65.69 171 GLY A N 1
ATOM 1295 C CA . GLY A 1 171 ? -10.463 -5.321 -0.321 1.00 65.69 171 GLY A CA 1
ATOM 1296 C C . GLY A 1 171 ? -9.777 -5.347 -1.695 1.00 65.69 171 GLY A C 1
ATOM 1297 O O . GLY A 1 171 ? -8.854 -6.128 -1.917 1.00 65.69 171 GLY A O 1
ATOM 1298 N N . PRO A 1 172 ? -10.165 -4.466 -2.638 1.00 69.25 172 PRO A N 1
ATOM 1299 C CA . PRO A 1 172 ? -9.537 -4.381 -3.959 1.00 69.25 172 PRO A CA 1
ATOM 1300 C C . PRO A 1 172 ? -8.144 -3.725 -3.937 1.00 69.25 172 PRO A C 1
ATOM 1302 O O . PRO A 1 172 ? -7.528 -3.591 -4.996 1.00 69.25 172 PRO A O 1
ATOM 1305 N N . PHE A 1 173 ? -7.672 -3.263 -2.774 1.00 74.81 173 PHE A N 1
ATOM 1306 C CA . PHE A 1 173 ? -6.421 -2.524 -2.634 1.00 74.81 173 PHE A CA 1
ATOM 1307 C C . PHE A 1 173 ? -5.403 -3.314 -1.810 1.00 74.81 173 PHE A C 1
ATOM 1309 O O . PHE A 1 173 ? -5.696 -3.669 -0.672 1.00 74.81 173 PHE A O 1
ATOM 1316 N N . PRO A 1 174 ? -4.186 -3.539 -2.332 1.00 68.62 174 PRO A N 1
ATOM 1317 C CA . PRO A 1 174 ? -3.164 -4.323 -1.649 1.00 68.62 174 PRO A CA 1
ATOM 1318 C C . PRO A 1 174 ? -2.291 -3.455 -0.727 1.00 68.62 174 PRO A C 1
ATOM 1320 O O . PRO A 1 174 ? -1.085 -3.655 -0.686 1.00 68.62 174 PRO A O 1
ATOM 1323 N N . ILE A 1 175 ? -2.849 -2.442 -0.051 1.00 78.62 175 ILE A N 1
ATOM 1324 C CA . ILE A 1 175 ? -2.087 -1.578 0.870 1.00 78.62 175 ILE A CA 1
ATOM 1325 C C . ILE A 1 175 ? -2.308 -2.110 2.294 1.00 78.62 175 ILE A C 1
ATOM 1327 O O . ILE A 1 175 ? -3.380 -1.866 2.853 1.00 78.62 175 ILE A O 1
ATOM 1331 N N . PRO A 1 176 ? -1.343 -2.835 2.886 1.00 73.56 176 PRO A N 1
ATOM 1332 C CA . PRO A 1 176 ? -1.539 -3.529 4.152 1.00 73.56 176 PRO A CA 1
ATOM 1333 C C . PRO A 1 176 ? -1.284 -2.581 5.330 1.00 73.56 176 PRO A C 1
ATOM 1335 O O . PRO A 1 176 ? -0.305 -2.730 6.047 1.00 73.56 176 PRO A O 1
ATOM 1338 N N . VAL A 1 177 ? -2.144 -1.579 5.514 1.00 82.62 177 VAL A N 1
ATOM 1339 C CA . VAL A 1 177 ? -2.053 -0.644 6.648 1.00 82.62 177 VAL A CA 1
ATOM 1340 C C . VAL A 1 177 ? -3.201 -0.892 7.617 1.00 82.62 177 VAL A C 1
ATOM 1342 O O . VAL A 1 177 ? -4.344 -1.109 7.204 1.00 82.62 177 VAL A O 1
ATOM 1345 N N . GLY A 1 178 ? -2.894 -0.854 8.911 1.00 79.81 178 GLY A N 1
ATOM 1346 C CA . GLY A 1 178 ? -3.844 -0.914 10.011 1.00 79.81 178 GLY A CA 1
ATOM 1347 C C . GLY A 1 178 ? -4.605 -2.234 10.082 1.00 79.81 178 GLY A C 1
ATOM 1348 O O . GLY A 1 178 ? -5.819 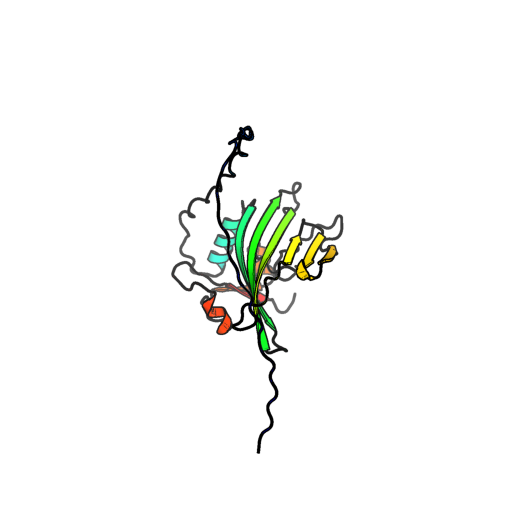-2.240 10.316 1.00 79.81 178 GLY A O 1
ATOM 1349 N N . GLN A 1 179 ? -3.922 -3.343 9.815 1.00 86.06 179 GLN A N 1
ATOM 1350 C CA . GLN A 1 179 ? -4.496 -4.678 9.950 1.00 86.06 179 GLN A CA 1
ATOM 1351 C C . GLN A 1 179 ? -4.364 -5.144 11.399 1.00 86.06 179 GLN A C 1
ATOM 1353 O O . GLN A 1 179 ? -3.303 -5.018 12.001 1.00 86.06 179 GLN A O 1
ATOM 1358 N N . ARG A 1 180 ? -5.436 -5.706 11.957 1.00 88.62 180 ARG A N 1
ATOM 1359 C CA . ARG A 1 180 ? -5.401 -6.275 13.308 1.00 88.62 180 ARG A CA 1
ATOM 1360 C C . ARG A 1 180 ? -4.852 -7.692 13.259 1.00 88.62 180 ARG A C 1
ATOM 1362 O O . ARG A 1 180 ? -5.324 -8.490 12.443 1.00 88.62 180 ARG A O 1
ATOM 1369 N N . ARG A 1 181 ? -3.938 -8.034 14.167 1.00 91.88 181 ARG A N 1
ATOM 1370 C CA . ARG A 1 181 ? -3.351 -9.375 14.286 1.00 91.88 181 ARG A CA 1
ATOM 1371 C C . ARG A 1 181 ? -4.423 -10.454 14.351 1.00 91.88 181 ARG A C 1
ATOM 1373 O O . ARG A 1 181 ? -4.410 -11.385 13.552 1.00 91.88 181 ARG A O 1
ATOM 1380 N N . ASP A 1 182 ? -5.383 -10.301 15.260 1.00 91.44 182 ASP A N 1
ATOM 1381 C CA . ASP A 1 182 ? -6.437 -11.300 15.471 1.00 91.44 182 ASP A CA 1
ATOM 1382 C C . ASP A 1 182 ? -7.295 -11.502 14.210 1.00 91.44 182 ASP A C 1
ATOM 1384 O O . ASP A 1 182 ? -7.753 -12.607 13.923 1.00 91.44 182 ASP A O 1
ATOM 1388 N N . GLU A 1 183 ? -7.495 -10.444 13.417 1.00 87.81 183 GLU A N 1
ATOM 1389 C CA . GLU A 1 183 ? -8.244 -10.528 12.163 1.00 87.81 183 GLU A CA 1
ATOM 1390 C C . GLU A 1 183 ? -7.453 -11.230 11.059 1.00 87.81 183 GLU A C 1
ATOM 1392 O O . GLU A 1 183 ? -8.056 -11.980 10.284 1.00 87.81 183 GLU A O 1
ATOM 1397 N N . ILE A 1 184 ? -6.133 -11.026 11.004 1.00 90.12 184 ILE A N 1
ATOM 1398 C CA . ILE A 1 184 ? -5.237 -11.767 10.111 1.00 90.12 184 ILE A CA 1
ATOM 1399 C C . ILE A 1 184 ? -5.259 -13.248 10.487 1.00 90.12 184 IL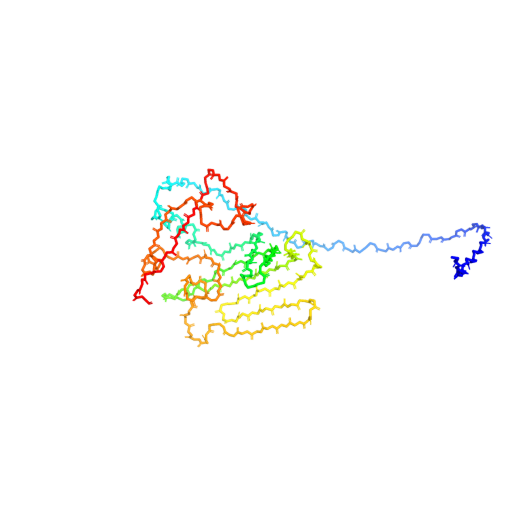E A C 1
ATOM 1401 O O . ILE A 1 184 ? -5.620 -14.074 9.654 1.00 90.12 184 ILE A O 1
ATOM 1405 N N . LEU A 1 185 ? -4.972 -13.589 11.745 1.00 93.00 185 LEU A N 1
ATOM 1406 C CA . LEU A 1 185 ? -4.886 -14.982 12.205 1.00 93.00 185 LEU A CA 1
ATOM 1407 C C . LEU A 1 185 ? -6.222 -15.735 12.092 1.00 93.00 185 LEU A C 1
ATOM 1409 O O . LEU A 1 185 ? -6.246 -16.951 11.903 1.00 93.00 185 LEU A O 1
ATOM 1413 N N . SER A 1 186 ? -7.351 -15.018 12.147 1.00 91.31 186 SER A N 1
ATOM 1414 C CA . SER A 1 186 ? -8.668 -15.617 11.900 1.00 91.31 186 SER A CA 1
ATOM 1415 C C . SER A 1 186 ? -8.876 -16.088 10.457 1.00 91.31 186 SER A C 1
ATOM 1417 O O . SER A 1 186 ? -9.718 -16.953 10.228 1.00 91.31 186 SER A O 1
ATOM 1419 N N . ARG A 1 187 ? -8.138 -15.527 9.488 1.00 88.50 187 ARG A N 1
ATOM 1420 C CA . ARG A 1 187 ? -8.295 -15.789 8.045 1.00 88.50 187 ARG A CA 1
ATOM 1421 C C . ARG A 1 187 ? -7.119 -16.516 7.419 1.00 88.50 187 ARG A C 1
ATOM 1423 O O . ARG A 1 187 ? -7.307 -17.218 6.428 1.00 88.50 187 ARG A O 1
ATOM 1430 N N . PHE A 1 188 ? -5.938 -16.332 7.987 1.00 92.38 188 PHE A N 1
ATOM 1431 C CA . PHE A 1 188 ? -4.685 -16.802 7.438 1.00 92.38 188 PHE A CA 1
ATOM 1432 C C . PHE A 1 188 ? -3.892 -17.567 8.494 1.00 92.38 188 PHE A C 1
ATOM 1434 O O . PHE A 1 188 ? -3.899 -17.222 9.676 1.00 92.38 188 PHE A O 1
ATOM 1441 N N . GLU A 1 189 ? -3.176 -18.585 8.044 1.00 94.00 189 GLU A N 1
ATOM 1442 C CA . GLU A 1 189 ? -1.992 -19.092 8.719 1.00 94.00 189 GLU A CA 1
ATOM 1443 C C . GLU A 1 189 ? -0.818 -18.165 8.384 1.00 94.00 189 GLU A C 1
ATOM 1445 O O . GLU A 1 189 ? -0.635 -17.787 7.223 1.00 94.00 189 GLU A O 1
ATOM 1450 N N . ALA A 1 190 ? -0.080 -17.744 9.410 1.00 94.25 190 ALA A N 1
ATOM 1451 C CA . ALA A 1 190 ? 0.972 -16.745 9.299 1.00 94.25 190 ALA A CA 1
ATOM 1452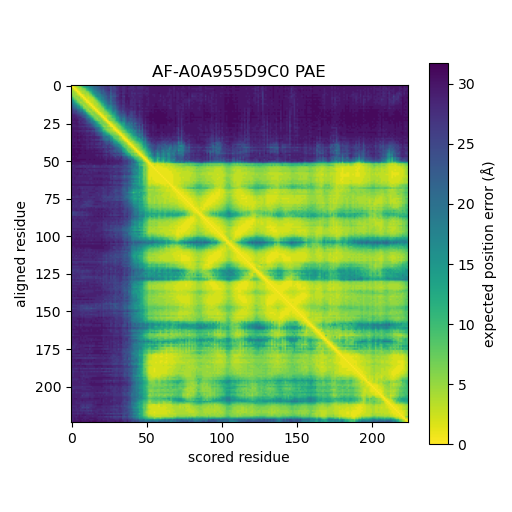 C C . ALA A 1 190 ? 2.326 -17.360 9.660 1.00 94.25 190 ALA A C 1
ATOM 1454 O O . ALA A 1 190 ? 2.496 -17.891 10.758 1.00 94.25 190 ALA A O 1
ATOM 1455 N N . GLU A 1 191 ? 3.289 -17.249 8.752 1.00 94.69 191 GLU A N 1
ATOM 1456 C CA . GLU A 1 191 ? 4.637 -17.789 8.920 1.00 94.69 191 GLU A CA 1
ATOM 1457 C C . GLU A 1 191 ? 5.683 -16.702 8.669 1.00 94.69 191 GLU A C 1
ATOM 1459 O O . GLU A 1 191 ? 5.569 -15.917 7.723 1.00 94.69 191 GLU A O 1
ATOM 1464 N N . LEU A 1 192 ? 6.709 -16.655 9.524 1.00 92.75 192 LEU A N 1
ATOM 1465 C CA . LEU A 1 192 ? 7.869 -15.796 9.319 1.00 92.75 192 LEU A CA 1
ATOM 1466 C C . LEU A 1 192 ? 8.811 -16.520 8.357 1.00 92.75 192 LEU A C 1
ATOM 1468 O O . LEU A 1 192 ? 9.266 -17.624 8.655 1.00 92.75 192 LEU A O 1
ATOM 1472 N N . VAL A 1 193 ? 9.076 -15.901 7.212 1.00 91.88 193 VAL A N 1
ATOM 1473 C CA . VAL A 1 193 ? 9.897 -16.469 6.136 1.00 91.88 193 VAL A CA 1
ATOM 1474 C C . VAL A 1 193 ? 11.068 -15.550 5.825 1.00 91.88 193 VAL A C 1
ATOM 1476 O O . VAL A 1 193 ? 11.075 -14.377 6.217 1.00 91.88 193 VAL A O 1
ATOM 1479 N N . ASP A 1 194 ? 12.063 -16.068 5.108 1.00 88.50 194 ASP A N 1
ATOM 1480 C CA . ASP A 1 194 ? 13.134 -15.216 4.605 1.00 88.50 194 ASP A CA 1
ATOM 1481 C C . ASP A 1 194 ? 12.543 -14.179 3.618 1.00 88.50 194 ASP A C 1
ATOM 1483 O O . ASP A 1 194 ? 11.741 -14.550 2.748 1.00 88.50 194 ASP A O 1
ATOM 1487 N N . PRO A 1 195 ? 12.904 -12.881 3.729 1.00 85.88 195 PRO A N 1
ATOM 1488 C CA . PRO A 1 195 ? 12.349 -11.827 2.887 1.00 85.88 195 PRO A CA 1
ATOM 1489 C C . PRO A 1 195 ? 12.459 -12.027 1.385 1.00 85.88 195 PRO A C 1
ATOM 1491 O O . PRO A 1 195 ? 11.713 -11.378 0.658 1.00 85.88 195 PRO A O 1
ATOM 1494 N N . ILE A 1 196 ? 13.350 -12.896 0.911 1.00 85.31 196 ILE A N 1
ATOM 1495 C CA . ILE A 1 196 ? 13.526 -13.166 -0.516 1.00 85.31 196 ILE A CA 1
ATOM 1496 C C . ILE A 1 196 ? 13.078 -14.574 -0.936 1.00 85.31 196 ILE A C 1
ATOM 1498 O O . ILE A 1 196 ? 13.049 -14.849 -2.130 1.00 85.31 196 ILE A O 1
ATOM 1502 N N . GLU A 1 197 ? 12.683 -15.452 -0.008 1.00 82.75 197 GLU A N 1
ATOM 1503 C CA . GLU A 1 197 ? 12.377 -16.865 -0.306 1.00 82.75 197 GLU A CA 1
ATOM 1504 C C . GLU A 1 197 ? 11.177 -17.049 -1.245 1.00 82.75 197 GLU A C 1
ATOM 1506 O O . GLU A 1 197 ? 11.214 -17.891 -2.140 1.00 82.75 197 GLU A O 1
ATOM 1511 N N . ASN A 1 198 ? 10.125 -16.243 -1.079 1.00 77.62 198 ASN A N 1
ATOM 1512 C CA . ASN A 1 198 ? 8.876 -16.361 -1.845 1.00 77.62 198 ASN A CA 1
ATOM 1513 C C . ASN A 1 198 ? 8.645 -15.192 -2.810 1.00 77.62 198 ASN A C 1
ATOM 1515 O O . ASN A 1 198 ? 7.510 -14.886 -3.187 1.00 77.62 198 ASN A O 1
ATOM 1519 N N . ILE A 1 199 ? 9.723 -14.523 -3.207 1.00 78.75 199 ILE A N 1
ATOM 1520 C CA . ILE A 1 199 ? 9.681 -13.405 -4.142 1.00 78.75 199 ILE A CA 1
ATOM 1521 C C . ILE A 1 199 ? 10.236 -13.872 -5.484 1.00 78.75 199 ILE A C 1
ATOM 1523 O O . ILE A 1 199 ? 11.242 -14.566 -5.552 1.00 78.75 199 ILE A O 1
ATOM 1527 N N . ASP A 1 200 ? 9.562 -13.498 -6.572 1.00 77.12 200 ASP A N 1
ATOM 1528 C CA . ASP A 1 200 ? 10.068 -13.741 -7.923 1.00 77.12 200 ASP A CA 1
ATOM 1529 C C . ASP A 1 200 ? 11.482 -13.154 -8.065 1.00 77.12 200 ASP A C 1
ATOM 1531 O O . ASP A 1 200 ? 11.692 -12.000 -7.695 1.00 77.12 200 ASP A O 1
ATOM 1535 N N . ASP A 1 201 ? 12.435 -13.901 -8.630 1.00 80.69 201 ASP A N 1
ATOM 1536 C CA . ASP A 1 201 ? 13.839 -13.473 -8.779 1.00 80.69 201 ASP A CA 1
ATOM 1537 C C . ASP A 1 201 ? 13.984 -12.065 -9.385 1.00 80.69 201 ASP A C 1
ATOM 1539 O O . ASP A 1 201 ? 14.901 -11.312 -9.052 1.00 80.69 201 ASP A O 1
ATOM 1543 N N . ARG A 1 202 ? 13.056 -11.670 -10.266 1.00 75.00 202 ARG A N 1
ATOM 1544 C CA . ARG A 1 2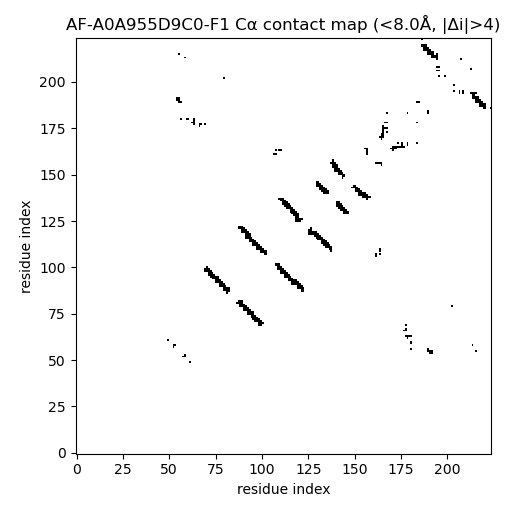02 ? 13.043 -10.350 -10.921 1.00 75.00 202 ARG A CA 1
ATOM 1545 C C . ARG A 1 202 ? 12.630 -9.219 -9.983 1.00 75.00 202 ARG A C 1
ATOM 1547 O O . ARG A 1 202 ? 12.829 -8.051 -10.311 1.00 75.00 202 ARG A O 1
ATOM 1554 N N . LEU A 1 203 ? 12.017 -9.556 -8.855 1.00 76.56 203 LEU A N 1
ATOM 1555 C CA . LEU A 1 203 ? 11.570 -8.636 -7.820 1.00 76.56 203 LEU A CA 1
ATOM 1556 C C . LEU A 1 203 ? 12.535 -8.554 -6.636 1.00 76.56 203 LEU A C 1
ATOM 1558 O O . LEU A 1 203 ? 12.492 -7.565 -5.907 1.00 76.56 203 LEU A O 1
ATOM 1562 N N . VAL A 1 204 ? 13.434 -9.529 -6.479 1.00 81.62 204 VAL A N 1
ATOM 1563 C CA . VAL A 1 204 ? 14.422 -9.569 -5.387 1.00 81.62 204 VAL A CA 1
ATOM 1564 C C . VAL A 1 204 ? 15.268 -8.294 -5.343 1.00 81.62 204 VAL A C 1
ATOM 1566 O O . VAL A 1 204 ? 15.530 -7.769 -4.268 1.00 81.62 204 VAL A O 1
ATOM 1569 N N . SER A 1 205 ? 15.615 -7.710 -6.497 1.00 79.81 205 SER A N 1
ATOM 1570 C CA . SER A 1 205 ? 16.368 -6.445 -6.559 1.00 79.81 205 SER A CA 1
ATOM 1571 C C . SER A 1 205 ? 15.638 -5.235 -5.963 1.00 79.81 205 SER A C 1
ATOM 1573 O O . SER A 1 205 ? 16.238 -4.171 -5.827 1.00 79.81 205 SER A O 1
ATOM 1575 N N . PHE A 1 206 ? 14.338 -5.351 -5.676 1.00 75.12 206 PHE A N 1
ATOM 1576 C CA . PHE A 1 206 ? 13.549 -4.297 -5.040 1.00 75.12 206 PHE A CA 1
ATOM 1577 C C . PHE A 1 206 ? 13.430 -4.456 -3.524 1.00 75.12 206 PHE A C 1
ATOM 1579 O O . PHE A 1 206 ? 12.880 -3.558 -2.891 1.00 75.12 206 PHE A O 1
ATOM 1586 N N . VAL A 1 207 ? 13.927 -5.555 -2.955 1.00 80.00 207 VAL A N 1
ATOM 1587 C CA . VAL A 1 207 ? 13.907 -5.804 -1.514 1.00 80.00 207 VAL A CA 1
ATOM 1588 C C . VAL A 1 207 ? 15.275 -5.485 -0.937 1.00 80.00 207 VAL A C 1
ATOM 1590 O O . VAL A 1 207 ? 16.288 -6.052 -1.345 1.00 80.00 207 VAL A O 1
ATOM 1593 N N . GLU A 1 208 ? 15.308 -4.573 0.028 1.00 77.06 208 GLU A N 1
ATOM 1594 C CA . GLU A 1 208 ? 16.500 -4.340 0.836 1.00 77.06 208 GLU A CA 1
ATOM 1595 C C . GLU A 1 208 ? 16.597 -5.462 1.870 1.00 77.06 208 GLU A C 1
ATOM 1597 O O . GLU A 1 208 ? 16.056 -5.359 2.960 1.00 77.06 208 GLU A O 1
ATOM 1602 N N . ALA A 1 209 ? 17.227 -6.580 1.508 1.00 72.88 209 ALA A N 1
ATOM 1603 C CA . ALA A 1 209 ? 17.480 -7.655 2.459 1.00 72.88 209 ALA A CA 1
ATOM 1604 C C . ALA A 1 209 ? 18.590 -7.231 3.438 1.00 72.88 209 ALA A C 1
ATOM 1606 O O . ALA A 1 209 ? 19.701 -6.895 3.018 1.00 72.88 209 ALA A O 1
ATOM 1607 N N . GLY A 1 210 ? 18.305 -7.256 4.739 1.00 74.31 210 GLY A N 1
ATOM 1608 C CA . GLY A 1 210 ? 19.272 -6.915 5.779 1.00 74.31 210 GLY A CA 1
ATOM 1609 C C . GLY A 1 210 ? 18.718 -7.073 7.190 1.00 74.31 210 GLY A C 1
ATOM 1610 O O . GLY A 1 210 ? 17.547 -7.412 7.380 1.00 74.31 210 GLY A O 1
ATOM 1611 N N . ASP A 1 211 ? 19.571 -6.805 8.179 1.00 75.62 211 ASP A N 1
ATOM 1612 C CA . ASP A 1 211 ? 19.168 -6.764 9.583 1.00 75.62 211 ASP A CA 1
ATOM 1613 C C . ASP A 1 211 ? 18.029 -5.748 9.753 1.00 75.62 211 ASP A C 1
ATOM 1615 O O . ASP A 1 211 ? 18.148 -4.592 9.349 1.00 75.62 211 ASP A O 1
ATOM 1619 N N . GLY A 1 212 ? 16.908 -6.192 10.322 1.00 82.19 212 GLY A N 1
ATOM 1620 C CA . GLY A 1 212 ? 15.703 -5.370 10.449 1.00 82.19 212 GLY A CA 1
ATOM 1621 C C . GLY A 1 212 ? 14.710 -5.481 9.286 1.00 82.19 212 GLY A C 1
ATOM 1622 O O . GLY A 1 212 ? 13.772 -4.693 9.213 1.00 82.19 212 GLY A O 1
ATOM 1623 N N . THR A 1 213 ? 14.894 -6.443 8.376 1.00 86.31 213 THR A N 1
ATOM 1624 C CA . THR A 1 213 ? 13.904 -6.774 7.342 1.00 86.31 213 THR A CA 1
ATOM 1625 C C . THR A 1 213 ? 13.215 -8.084 7.684 1.00 86.31 213 THR A C 1
ATOM 1627 O O . THR A 1 213 ? 13.863 -9.119 7.817 1.00 86.31 213 THR A O 1
ATOM 1630 N N . TRP A 1 214 ? 11.890 -8.045 7.787 1.00 89.31 214 TRP A N 1
ATOM 1631 C CA . TRP A 1 214 ? 11.066 -9.215 8.076 1.00 89.31 214 TRP A CA 1
ATOM 1632 C C . TRP A 1 214 ? 10.033 -9.426 6.977 1.00 89.31 214 TRP A C 1
ATOM 1634 O O . TRP A 1 214 ? 9.572 -8.470 6.353 1.00 89.31 214 TRP A O 1
ATOM 1644 N N . CYS A 1 215 ? 9.648 -10.681 6.755 1.00 89.88 215 CYS A N 1
ATOM 1645 C CA . CYS A 1 215 ? 8.628 -11.035 5.781 1.00 89.88 215 CYS A CA 1
ATOM 1646 C C . CYS A 1 215 ? 7.643 -12.039 6.357 1.00 89.88 215 CYS A C 1
ATOM 1648 O O . CYS A 1 215 ? 8.019 -13.005 7.020 1.00 89.88 215 CYS A O 1
ATOM 1650 N N . LEU A 1 216 ? 6.369 -11.784 6.078 1.00 91.06 216 LEU A N 1
ATOM 1651 C CA . LEU A 1 216 ? 5.263 -12.610 6.513 1.00 91.06 216 LEU A CA 1
ATOM 1652 C C . LEU A 1 216 ? 4.651 -13.318 5.305 1.00 91.06 216 LEU A C 1
ATOM 1654 O O . LEU A 1 216 ? 4.185 -12.662 4.370 1.00 91.06 216 LEU A O 1
ATOM 1658 N N . SER A 1 217 ? 4.608 -14.646 5.353 1.00 91.25 217 SER A N 1
ATOM 1659 C CA . SER A 1 217 ? 3.797 -15.455 4.447 1.00 91.25 217 SER A CA 1
ATOM 1660 C C . SER A 1 217 ? 2.412 -15.648 5.058 1.00 91.25 217 SER A C 1
ATOM 1662 O O . SER A 1 217 ? 2.293 -16.054 6.214 1.00 91.25 217 SER A O 1
ATOM 1664 N N . LEU A 1 218 ? 1.365 -15.329 4.294 1.00 91.06 218 LEU A N 1
ATOM 1665 C CA . LEU A 1 218 ? -0.031 -15.465 4.709 1.00 91.06 218 LEU A CA 1
ATOM 1666 C C . LEU A 1 218 ? -0.748 -16.469 3.806 1.00 91.06 218 LEU A C 1
ATOM 1668 O O . LEU A 1 218 ? -1.029 -16.176 2.642 1.00 91.06 218 LEU A O 1
ATOM 1672 N N . THR A 1 219 ? -1.094 -17.630 4.360 1.00 91.44 219 THR A N 1
ATOM 1673 C CA . THR A 1 219 ? -1.828 -18.683 3.645 1.00 91.44 219 THR A CA 1
ATOM 1674 C C . THR A 1 219 ? -3.292 -18.681 4.082 1.00 91.44 219 THR A C 1
ATOM 1676 O O . THR A 1 219 ? -3.554 -18.862 5.268 1.00 91.44 219 THR A O 1
ATOM 1679 N N . PRO A 1 220 ? -4.272 -18.473 3.180 1.00 91.56 220 PRO A N 1
ATOM 1680 C CA . PRO A 1 220 ? -5.685 -18.483 3.557 1.00 91.56 220 PRO A CA 1
ATOM 1681 C C . PRO A 1 220 ? -6.107 -19.830 4.148 1.00 91.56 220 PRO A C 1
ATOM 1683 O O . PRO A 1 220 ? -5.759 -20.883 3.606 1.00 91.56 220 PRO A O 1
ATOM 1686 N N . HIS A 1 221 ? -6.926 -19.810 5.200 1.00 91.19 221 HIS A N 1
ATOM 1687 C CA . HIS A 1 221 ? -7.529 -21.035 5.720 1.00 91.19 221 HIS A CA 1
ATOM 1688 C C . HIS A 1 221 ? -8.448 -21.660 4.655 1.00 91.19 221 HIS A C 1
ATOM 1690 O O . HIS A 1 221 ? -9.287 -20.963 4.083 1.00 91.19 221 HIS A O 1
ATOM 1696 N N . PRO A 1 222 ? -8.368 -22.979 4.403 1.00 80.56 222 PRO A N 1
ATOM 1697 C CA . PRO A 1 222 ? -9.060 -23.648 3.291 1.00 80.56 222 PRO A CA 1
ATOM 1698 C C . PRO A 1 222 ? -10.599 -23.689 3.398 1.00 80.56 222 PRO A C 1
ATOM 1700 O O . PRO A 1 222 ? -11.259 -24.278 2.539 1.00 80.56 222 PRO A O 1
ATOM 1703 N N . HIS A 1 223 ? -11.184 -23.127 4.459 1.00 66.69 223 HIS A N 1
ATOM 1704 C CA . HIS A 1 223 ? -12.601 -23.279 4.813 1.00 66.69 223 HIS A CA 1
ATOM 1705 C C . HIS A 1 223 ? -13.328 -21.956 5.112 1.00 66.69 223 HIS A C 1
ATOM 1707 O O . HIS A 1 223 ? -14.366 -21.982 5.776 1.00 66.69 223 HIS A O 1
ATOM 1713 N N . LEU A 1 224 ? -12.808 -20.825 4.626 1.00 56.97 224 LEU A N 1
ATOM 1714 C CA . LEU A 1 224 ? -13.463 -19.512 4.694 1.00 56.97 224 LEU A CA 1
ATOM 1715 C C . LEU A 1 224 ? -13.985 -19.052 3.331 1.00 56.97 224 LEU A C 1
ATOM 1717 O O . LEU A 1 224 ? -13.339 -19.369 2.309 1.00 56.97 224 LEU A O 1
#

Solvent-accessible surface area (backbone atoms only — not comparable to full-atom values): 14373 Å² total; per-residue (Å²): 139,88,86,87,85,85,84,85,88,85,87,87,88,84,90,86,89,88,89,81,90,82,80,92,74,86,76,82,78,78,80,86,69,81,72,76,82,75,83,77,78,77,77,75,78,78,81,78,80,75,70,83,69,82,46,39,64,50,45,36,52,51,51,32,61,68,34,69,79,53,46,66,50,74,47,79,44,77,50,76,47,75,41,79,91,80,71,47,40,40,39,35,33,34,40,35,38,40,35,45,40,88,46,64,94,96,48,76,58,46,48,29,38,38,36,42,32,52,39,36,27,52,65,96,39,79,48,77,77,44,45,36,37,44,36,34,74,55,35,42,36,35,42,35,37,59,88,77,72,43,74,50,78,45,78,74,33,60,89,95,56,93,65,68,51,41,38,87,96,79,26,96,40,93,54,90,62,73,58,52,46,71,63,46,59,74,46,24,51,69,41,65,47,65,73,59,73,89,45,59,79,90,51,45,85,76,54,79,83,51,95,93,57,80,31,77,47,74,45,69,50,97,86,118

Mean predicted aligned error: 14.1 Å